Protein AF-A0A6P8CGQ6-F1 (afdb_monomer_lite)

Sequence (245 aa):
MRVDLVKGASSPPNTTMASKSSLLLLLLTVLTLLLSFTAQASVDDDEKLYTLQLIFGKPIAPAPSQALVAPAAPPVVKPPLTPGTVKPPAPVPPFVKPPAPPVTVKPPVPPPFVKPPAPPVSVKPPFPPVTVKPPFPPVIKPPTPPVKPPVPPVVKPPVVKPPAPLPPLKPPTAPPLPPVKSKADCIPLCSKRCSLHSRKRVCMRACMTCCDRCKCVPPGTYGNRELCGKCYTGMTTHGNRSKCP

pLDDT: mean 74.31, std 16.0, range [39.94, 98.31]

Foldseek 3Di:
DDDDDDDDDDDDDDPPDPDVVNVVVVVVVVVVVVVVVVVVVPPPPPVVVVVVCVVPPDPPDDDDDDDDDDDDDDDDDDDDDDDDDDDDDDDDPDPDDDDDDPPPPDPDDPPPDDPPDDDDDPPDDDDDDDPDDDDDPPPPDDDDPDDDPDDPPPPDPPPPDPPDPDPPPDDPPPDDADFQPDLVSQQVLQCQQLVPPPCSVQLSVLSSVLCHFQVDRADGNDDRQCVSPCSQQVDADPVRHRSHD

Secondary structure (DSSP, 8-state):
----------PPP------HHHHHHHHHHHHHHHHHHHHHTTTTTTHHHHHHHHHT----PPPPP----PPPPPPPPPPPPPPP--PPPPPPP---PPPPPP---PPPPPPP--PPPPPPP--PPP-----PPPPPPP--PPPPP-PPPPPPP--PPP--PPPPPPP------PPPPPP--SHHHHHHHHHHHHTT-TTHHHHHHHHHHHHHHHS---SSSS--GGGGHHHHHS-B-TTSSB---

Radius of gyration: 39.16 Å; chains: 1; bounding box: 70×119×99 Å

Structure (mmCIF, N/CA/C/O backbone):
data_AF-A0A6P8CGQ6-F1
#
_entry.id   AF-A0A6P8CGQ6-F1
#
loop_
_atom_site.group_PDB
_atom_site.id
_atom_site.type_symbol
_atom_site.label_atom_id
_atom_site.label_alt_id
_atom_site.label_comp_id
_atom_site.label_asym_id
_atom_site.label_entity_id
_atom_site.label_seq_id
_atom_site.pdbx_PDB_ins_code
_atom_site.Cartn_x
_atom_site.Cartn_y
_atom_site.Cartn_z
_atom_site.occupancy
_atom_site.B_iso_or_equiv
_atom_site.auth_seq_id
_atom_site.auth_comp_id
_atom_site.auth_asym_id
_atom_site.auth_atom_id
_atom_site.pdbx_PDB_model_num
ATOM 1 N N . MET A 1 1 ? 31.849 -78.586 -49.673 1.00 39.94 1 MET A N 1
ATOM 2 C CA . MET A 1 1 ? 32.516 -79.427 -48.658 1.00 39.94 1 MET A CA 1
ATOM 3 C C . MET A 1 1 ? 32.959 -78.521 -47.522 1.00 39.94 1 MET A C 1
ATOM 5 O O . MET A 1 1 ? 33.730 -77.633 -47.834 1.00 39.94 1 MET A O 1
ATOM 9 N N . ARG A 1 2 ? 32.441 -78.769 -46.299 1.00 48.06 2 ARG A N 1
ATOM 10 C CA . ARG A 1 2 ? 32.973 -78.440 -44.947 1.00 48.06 2 ARG A CA 1
ATOM 11 C C . ARG A 1 2 ? 33.425 -76.978 -44.691 1.00 48.06 2 ARG A C 1
ATOM 13 O O . ARG A 1 2 ? 34.172 -76.428 -45.472 1.00 48.06 2 ARG A O 1
ATOM 20 N N . VAL A 1 3 ? 33.107 -76.287 -43.598 1.00 45.66 3 VAL A N 1
ATOM 21 C CA . VAL A 1 3 ? 32.644 -76.646 -42.248 1.00 45.66 3 VAL A CA 1
ATOM 22 C C . VAL A 1 3 ? 32.206 -75.358 -41.536 1.00 45.66 3 VAL A C 1
ATOM 24 O O . VAL A 1 3 ? 32.761 -74.286 -41.770 1.00 45.66 3 VAL A O 1
ATOM 27 N N . ASP A 1 4 ? 31.230 -75.524 -40.655 1.00 53.09 4 ASP A N 1
ATOM 28 C CA . ASP A 1 4 ? 30.838 -74.681 -39.526 1.00 53.09 4 ASP A CA 1
ATOM 29 C C . ASP A 1 4 ? 32.021 -74.085 -38.725 1.00 53.09 4 ASP A C 1
ATOM 31 O O . ASP A 1 4 ? 33.059 -74.733 -38.614 1.00 53.09 4 ASP A O 1
ATOM 35 N N . LEU A 1 5 ? 31.843 -72.908 -38.090 1.00 52.38 5 LEU A N 1
ATOM 36 C CA . LEU A 1 5 ? 31.770 -72.780 -36.615 1.00 52.38 5 LEU A CA 1
ATOM 37 C C . LEU A 1 5 ? 31.696 -71.310 -36.117 1.00 52.38 5 LEU A C 1
ATOM 39 O O . LEU A 1 5 ? 32.665 -70.560 -36.083 1.00 52.38 5 LEU A O 1
ATOM 43 N N . VAL A 1 6 ? 30.491 -70.968 -35.667 1.00 57.00 6 VAL A N 1
ATOM 44 C CA . VAL A 1 6 ? 30.053 -70.035 -34.607 1.00 57.00 6 VAL A CA 1
ATOM 45 C C . VAL A 1 6 ? 31.095 -69.613 -33.548 1.00 57.00 6 VAL A C 1
ATOM 47 O O . VAL A 1 6 ? 31.639 -70.481 -32.870 1.00 57.00 6 VAL A O 1
ATOM 50 N N . LYS A 1 7 ? 31.164 -68.308 -33.207 1.00 59.00 7 LYS A N 1
ATOM 51 C CA . LYS A 1 7 ? 31.132 -67.833 -31.797 1.00 59.00 7 LYS A CA 1
ATOM 52 C C . LYS A 1 7 ? 30.902 -66.317 -31.670 1.00 59.00 7 LYS A C 1
ATOM 54 O O . LYS A 1 7 ? 31.706 -65.533 -32.155 1.00 59.00 7 LYS A O 1
ATOM 59 N N . GLY A 1 8 ? 29.863 -65.922 -30.925 1.00 45.00 8 GLY A N 1
ATOM 60 C CA . GLY A 1 8 ? 29.756 -64.568 -30.363 1.00 45.00 8 GLY A CA 1
ATOM 61 C C . GLY A 1 8 ? 28.345 -63.991 -30.279 1.00 45.00 8 GLY A C 1
ATOM 62 O O . GLY A 1 8 ? 28.105 -62.910 -30.800 1.00 45.00 8 GLY A O 1
ATOM 63 N N . ALA A 1 9 ? 27.409 -64.698 -29.642 1.00 50.97 9 ALA A N 1
ATOM 64 C CA . ALA A 1 9 ? 26.115 -64.133 -29.274 1.00 50.97 9 ALA A CA 1
ATOM 65 C C . ALA A 1 9 ? 26.272 -63.216 -28.046 1.00 50.97 9 ALA A C 1
ATOM 67 O O . ALA A 1 9 ? 26.600 -63.693 -26.960 1.00 50.97 9 ALA A O 1
ATOM 68 N N . SER A 1 10 ? 26.006 -61.921 -28.212 1.00 51.44 10 SER A N 1
ATOM 69 C CA . SER A 1 10 ? 25.652 -61.002 -27.129 1.00 51.44 10 SER A CA 1
ATOM 70 C C . SER A 1 10 ? 24.186 -60.601 -27.304 1.00 51.44 10 SER A C 1
ATOM 72 O O . SER A 1 10 ? 23.802 -59.913 -28.246 1.00 51.44 10 SER A O 1
ATOM 74 N N . SER A 1 11 ? 23.345 -61.110 -26.407 1.00 53.44 11 SER A N 1
ATOM 75 C CA . SER A 1 11 ? 21.912 -60.829 -26.347 1.00 53.44 11 SER A CA 1
ATOM 76 C C . SER A 1 11 ? 21.634 -59.353 -26.036 1.00 53.44 11 SER A C 1
ATOM 78 O O . SER A 1 11 ? 22.132 -58.861 -25.023 1.00 53.44 11 SER A O 1
ATOM 80 N N . PRO A 1 12 ? 20.748 -58.665 -26.773 1.00 61.47 12 PRO A N 1
ATOM 81 C CA . PRO A 1 12 ? 19.913 -57.627 -26.189 1.00 61.47 12 PRO A CA 1
ATOM 82 C C . PRO A 1 12 ? 18.633 -58.256 -25.601 1.00 61.47 12 PRO A C 1
ATOM 84 O O . PRO A 1 12 ? 18.046 -59.153 -26.215 1.00 61.47 12 PRO A O 1
ATOM 87 N N . PRO A 1 13 ? 18.188 -57.826 -24.407 1.00 61.22 13 PRO A N 1
ATOM 88 C CA . PRO A 1 13 ? 16.958 -58.318 -23.807 1.00 61.22 13 PRO A CA 1
ATOM 89 C C . PRO A 1 13 ? 15.731 -57.917 -24.634 1.00 61.22 13 PRO A C 1
ATOM 91 O O . PRO A 1 13 ? 15.594 -56.791 -25.104 1.00 61.22 13 PRO A O 1
ATOM 94 N N . ASN A 1 14 ? 14.835 -58.892 -24.756 1.00 56.75 14 ASN A N 1
ATOM 95 C CA . ASN A 1 14 ? 13.467 -58.814 -25.251 1.00 56.75 14 ASN A CA 1
ATOM 96 C C . ASN A 1 14 ? 12.720 -57.564 -24.734 1.00 56.75 14 ASN A C 1
ATOM 98 O O . ASN A 1 14 ? 12.291 -57.532 -23.579 1.00 56.75 14 ASN A O 1
ATOM 102 N N . THR A 1 15 ? 12.471 -56.571 -25.593 1.00 59.00 15 THR A N 1
ATOM 103 C CA . THR A 1 15 ? 11.455 -55.534 -25.330 1.00 59.00 15 THR A CA 1
ATOM 104 C C . THR A 1 15 ? 10.104 -56.041 -25.823 1.00 59.00 15 THR A C 1
ATOM 106 O O . THR A 1 15 ? 9.574 -55.640 -26.857 1.00 59.00 15 THR A O 1
ATOM 109 N N . THR A 1 16 ? 9.569 -56.993 -25.068 1.00 56.81 16 THR A N 1
ATOM 110 C CA . THR A 1 16 ? 8.211 -57.514 -25.203 1.00 56.81 16 THR A CA 1
ATOM 111 C C . THR A 1 16 ? 7.211 -56.464 -24.721 1.00 56.81 16 THR A C 1
ATOM 113 O O . THR A 1 16 ? 7.282 -56.017 -23.582 1.00 56.81 16 THR A O 1
ATOM 116 N N . MET A 1 17 ? 6.281 -56.098 -25.606 1.00 58.59 17 MET A N 1
ATOM 117 C CA . MET A 1 17 ? 4.938 -55.574 -25.329 1.00 58.59 17 MET A CA 1
ATOM 118 C C . MET A 1 17 ? 4.772 -54.739 -24.047 1.00 58.59 17 MET A C 1
ATOM 120 O O . MET A 1 17 ? 4.453 -55.255 -22.975 1.00 58.59 17 MET A O 1
ATOM 124 N N . ALA A 1 18 ? 4.863 -53.416 -24.194 1.00 57.66 18 ALA A N 1
ATOM 125 C CA . ALA A 1 18 ? 4.388 -52.466 -23.195 1.00 57.66 18 ALA A CA 1
ATOM 126 C C . ALA A 1 18 ? 2.869 -52.640 -22.987 1.00 57.66 18 ALA A C 1
ATOM 128 O O . ALA A 1 18 ? 2.043 -52.057 -23.690 1.00 57.66 18 ALA A O 1
ATOM 129 N N . SER A 1 19 ? 2.493 -53.483 -22.022 1.00 69.88 19 SER A N 1
ATOM 130 C CA . SER A 1 19 ? 1.122 -53.594 -21.528 1.00 69.88 19 SER A CA 1
ATOM 131 C C . SER A 1 19 ? 0.648 -52.214 -21.069 1.00 69.8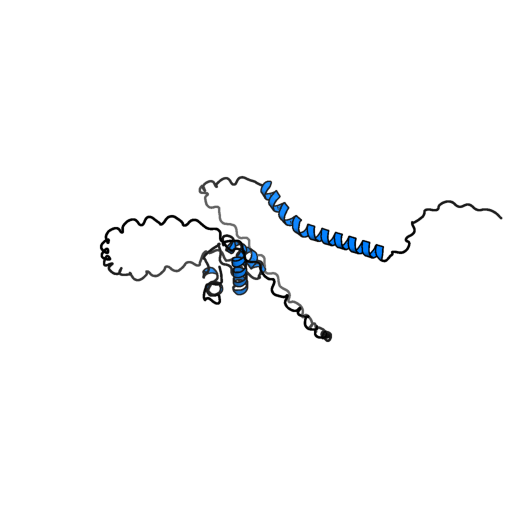8 19 SER A C 1
ATOM 133 O O . SER A 1 19 ? 1.408 -51.470 -20.448 1.00 69.88 19 SER A O 1
ATOM 135 N N . LYS A 1 20 ? -0.617 -51.866 -21.335 1.00 72.81 20 LYS A N 1
ATOM 136 C CA . LYS A 1 20 ? -1.250 -50.597 -20.914 1.00 72.81 20 LYS A CA 1
ATOM 137 C C . LYS A 1 20 ? -1.047 -50.306 -19.415 1.00 72.81 20 LYS A C 1
ATOM 139 O O . LYS A 1 20 ? -0.995 -49.147 -19.015 1.00 72.81 20 LYS A O 1
ATOM 144 N N . SER A 1 21 ? -0.850 -51.355 -18.611 1.00 74.25 21 SER A N 1
ATOM 145 C CA . SER A 1 21 ? -0.485 -51.264 -17.193 1.00 74.25 21 SER A CA 1
ATOM 146 C C . SER A 1 21 ? 0.899 -50.645 -16.957 1.00 74.25 21 SER A C 1
ATOM 148 O O . SER A 1 21 ? 1.065 -49.860 -16.031 1.00 74.25 21 SER A O 1
ATOM 150 N N . SER A 1 22 ? 1.888 -50.942 -17.803 1.00 78.81 22 SER A N 1
ATOM 151 C CA . SER A 1 22 ? 3.237 -50.369 -17.715 1.00 78.81 22 SER A CA 1
ATOM 152 C C . SER A 1 22 ? 3.255 -48.894 -18.115 1.00 78.81 22 SER A C 1
ATOM 154 O O . SER A 1 22 ? 3.992 -48.109 -17.526 1.00 78.81 22 SER A O 1
ATOM 156 N N . LEU A 1 23 ? 2.409 -48.497 -19.075 1.00 83.75 23 LEU A N 1
ATOM 157 C CA . LEU A 1 23 ? 2.240 -47.091 -19.449 1.00 83.75 23 LEU A CA 1
ATOM 158 C C . LEU A 1 23 ? 1.542 -46.295 -18.337 1.00 83.75 23 LEU A C 1
ATOM 160 O O . LEU A 1 23 ? 1.924 -45.160 -18.067 1.00 83.75 23 LEU A O 1
ATOM 164 N N . LEU A 1 24 ? 0.562 -46.901 -17.656 1.00 86.88 24 LEU A N 1
ATOM 165 C CA . LEU A 1 24 ? -0.103 -46.289 -16.506 1.00 86.88 24 LEU A CA 1
ATOM 166 C C . LEU A 1 24 ? 0.852 -46.133 -15.313 1.00 86.88 24 LEU A C 1
ATOM 168 O O . LEU A 1 24 ? 0.870 -45.071 -14.697 1.00 86.88 24 LEU A O 1
ATOM 172 N N . LEU A 1 25 ? 1.682 -47.143 -15.024 1.00 87.25 25 LEU A N 1
ATOM 173 C CA . LEU A 1 25 ? 2.732 -47.030 -14.007 1.00 87.25 25 LEU A CA 1
ATOM 174 C C . LEU A 1 25 ? 3.742 -45.932 -14.362 1.00 87.25 25 LEU A C 1
ATOM 176 O O . LEU A 1 25 ? 4.048 -45.109 -13.505 1.00 87.25 25 LEU A O 1
ATOM 180 N N . LEU A 1 26 ? 4.191 -45.850 -15.619 1.00 89.50 26 LEU A N 1
ATOM 181 C CA . LEU A 1 26 ? 5.082 -44.773 -16.062 1.00 89.50 26 LEU A CA 1
ATOM 182 C C . LEU A 1 26 ? 4.434 -43.390 -15.901 1.00 89.50 26 LEU A C 1
ATOM 184 O O . LEU A 1 26 ? 5.052 -42.491 -15.336 1.00 89.50 26 LEU A O 1
ATOM 188 N N . LEU A 1 27 ? 3.172 -43.219 -16.302 1.00 90.62 27 LEU A N 1
ATOM 189 C CA . LEU A 1 27 ? 2.449 -41.953 -16.133 1.00 90.62 27 LEU A CA 1
ATOM 190 C C . LEU A 1 27 ? 2.291 -41.557 -14.660 1.00 90.62 27 LEU A C 1
ATOM 192 O O . LEU A 1 27 ? 2.500 -40.393 -14.321 1.00 90.62 27 LEU A O 1
ATOM 196 N N . LEU A 1 28 ? 1.974 -42.510 -13.779 1.00 91.38 28 LEU A N 1
ATOM 197 C CA . LEU A 1 28 ? 1.881 -42.255 -12.341 1.00 91.38 28 LEU A CA 1
ATOM 198 C C . LEU A 1 28 ? 3.242 -41.872 -11.750 1.00 91.38 28 LEU A C 1
ATOM 200 O O . LEU A 1 28 ? 3.302 -40.929 -10.967 1.00 91.38 28 LEU A O 1
ATOM 204 N N . THR A 1 29 ? 4.334 -42.524 -12.168 1.00 90.19 29 THR A N 1
ATOM 205 C CA . THR A 1 29 ? 5.691 -42.159 -11.721 1.00 90.19 29 THR A CA 1
ATOM 206 C C . THR A 1 29 ? 6.137 -40.783 -12.218 1.00 90.19 29 THR A C 1
ATOM 208 O O . THR A 1 29 ? 6.777 -40.045 -11.478 1.00 90.19 29 THR A O 1
ATOM 211 N N . VAL A 1 30 ? 5.766 -40.384 -13.439 1.00 92.69 30 VAL A N 1
ATOM 212 C CA . VAL A 1 30 ? 6.068 -39.041 -13.963 1.00 92.69 30 VAL A CA 1
ATOM 213 C C . VAL A 1 30 ? 5.242 -37.975 -13.237 1.00 92.69 30 VAL A C 1
ATOM 215 O O . VAL A 1 30 ? 5.766 -36.909 -12.915 1.00 92.69 30 VAL A O 1
ATOM 218 N N . LEU A 1 31 ? 3.975 -38.260 -12.919 1.00 89.69 31 LEU A N 1
ATOM 219 C CA . LEU A 1 31 ? 3.113 -37.343 -12.174 1.00 89.69 31 LEU A CA 1
ATOM 220 C C . LEU A 1 31 ? 3.598 -37.139 -10.731 1.00 89.69 31 LEU A C 1
ATOM 222 O O . LEU A 1 31 ? 3.609 -36.006 -10.252 1.00 89.69 31 LEU A O 1
ATOM 226 N N . THR A 1 32 ? 4.040 -38.198 -10.044 1.00 86.88 32 THR A N 1
ATOM 227 C CA . THR A 1 32 ? 4.626 -38.075 -8.700 1.00 86.88 32 THR A CA 1
ATOM 228 C C . THR A 1 32 ? 5.959 -37.331 -8.728 1.00 86.88 32 THR A C 1
ATOM 230 O O . THR A 1 32 ? 6.201 -36.501 -7.850 1.00 86.88 32 THR A O 1
ATOM 233 N N . LEU A 1 33 ? 6.790 -37.540 -9.754 1.00 86.81 33 LEU A N 1
ATOM 234 C CA . LEU A 1 33 ? 8.024 -36.776 -9.944 1.00 86.81 33 LEU A CA 1
ATOM 235 C C . LEU A 1 33 ? 7.728 -35.278 -10.144 1.00 86.81 33 LEU A C 1
ATOM 237 O O . LEU A 1 33 ? 8.316 -34.440 -9.466 1.00 86.81 33 LEU A O 1
ATOM 241 N N . LEU A 1 34 ? 6.759 -34.934 -11.000 1.00 83.75 34 LEU A N 1
ATOM 242 C CA . LEU A 1 34 ? 6.335 -33.548 -11.239 1.00 83.75 34 LEU A CA 1
ATOM 243 C C . LEU A 1 34 ? 5.790 -32.876 -9.972 1.00 83.75 34 LEU A C 1
ATOM 245 O O . LEU A 1 34 ? 6.157 -31.738 -9.682 1.00 83.75 34 LEU A O 1
ATOM 249 N N . LEU A 1 35 ? 4.970 -33.580 -9.184 1.00 80.00 35 LEU A N 1
ATOM 250 C CA . LEU A 1 35 ? 4.471 -33.069 -7.902 1.00 80.00 35 LEU A CA 1
ATOM 251 C C . LEU A 1 35 ? 5.612 -32.826 -6.899 1.00 80.00 35 LEU A C 1
ATOM 253 O O . LEU A 1 35 ? 5.597 -31.821 -6.188 1.00 80.00 35 LEU A O 1
ATOM 257 N N . SER A 1 36 ? 6.636 -33.682 -6.899 1.00 77.50 36 SER A N 1
ATOM 258 C CA . SER A 1 36 ? 7.824 -33.533 -6.046 1.00 77.50 36 SER A CA 1
ATOM 259 C C . SER A 1 36 ? 8.666 -32.310 -6.440 1.00 77.50 36 SER A C 1
ATOM 261 O O . SER A 1 36 ? 9.040 -31.517 -5.578 1.00 77.50 36 SER A O 1
ATOM 263 N N . PHE A 1 37 ? 8.875 -32.084 -7.742 1.00 72.06 37 PHE A N 1
ATOM 264 C CA . PHE A 1 37 ? 9.562 -30.889 -8.249 1.00 72.06 37 PHE A CA 1
ATOM 265 C C . PHE A 1 37 ? 8.797 -29.589 -7.945 1.00 72.06 37 PHE A C 1
ATOM 267 O O . PHE A 1 37 ? 9.419 -28.569 -7.649 1.00 72.06 37 PHE A O 1
ATOM 274 N N . THR A 1 38 ? 7.457 -29.605 -7.948 1.00 66.38 38 THR A N 1
ATOM 275 C CA . THR A 1 38 ? 6.674 -28.421 -7.542 1.00 66.38 38 THR A CA 1
ATOM 276 C C . THR A 1 38 ? 6.764 -28.111 -6.048 1.00 66.38 38 THR A C 1
ATOM 278 O O . THR A 1 38 ? 6.618 -26.951 -5.673 1.00 66.38 38 THR A O 1
ATOM 281 N N . ALA A 1 39 ? 7.056 -29.105 -5.201 1.00 57.44 39 ALA A N 1
ATOM 282 C CA . ALA A 1 39 ? 7.282 -28.877 -3.776 1.00 57.44 39 ALA A CA 1
ATOM 283 C C . ALA A 1 39 ? 8.624 -28.167 -3.518 1.00 57.44 39 ALA A C 1
ATOM 285 O O . ALA A 1 39 ? 8.678 -27.266 -2.684 1.00 57.44 39 ALA A O 1
ATOM 286 N N . GLN A 1 40 ? 9.681 -28.501 -4.270 1.00 55.38 40 GLN A N 1
ATOM 287 C CA . GLN A 1 40 ? 11.016 -27.900 -4.110 1.00 55.38 40 GLN A CA 1
ATOM 288 C C . GLN A 1 40 ? 11.089 -26.430 -4.562 1.00 55.38 40 GLN A C 1
ATOM 290 O O . GLN A 1 40 ? 11.834 -25.652 -3.975 1.00 55.38 40 GLN A O 1
ATOM 295 N N . ALA A 1 41 ? 10.250 -25.997 -5.510 1.00 50.19 41 ALA A N 1
ATOM 296 C CA . ALA A 1 41 ? 10.192 -24.593 -5.941 1.00 50.19 41 ALA A CA 1
ATOM 297 C C . ALA A 1 41 ? 9.626 -23.621 -4.878 1.00 50.19 41 ALA A C 1
ATOM 299 O O . ALA A 1 41 ? 9.686 -22.409 -5.065 1.00 50.19 41 ALA A O 1
ATOM 300 N N . SER A 1 42 ? 9.061 -24.128 -3.777 1.00 50.31 42 SER A N 1
ATOM 301 C CA . SER A 1 42 ? 8.488 -23.310 -2.695 1.00 50.31 42 SER A CA 1
ATOM 302 C C . SER A 1 42 ? 9.330 -23.233 -1.414 1.00 50.31 42 SER A C 1
ATOM 304 O O . SER A 1 42 ? 8.972 -22.459 -0.530 1.00 50.31 42 SER A O 1
ATOM 306 N N . VAL A 1 43 ? 10.423 -23.997 -1.292 1.00 53.06 43 VAL A N 1
ATOM 307 C CA . VAL A 1 43 ? 11.228 -24.077 -0.049 1.00 53.06 43 VAL A CA 1
ATOM 308 C C . VAL A 1 43 ? 12.680 -23.599 -0.175 1.00 53.06 43 VAL A C 1
ATOM 310 O O . VAL A 1 43 ? 13.285 -23.311 0.852 1.00 53.06 43 VAL A O 1
ATOM 313 N N . ASP A 1 44 ? 13.230 -23.418 -1.380 1.00 51.50 44 ASP A N 1
ATOM 314 C CA . ASP A 1 44 ? 14.645 -23.025 -1.550 1.00 51.50 44 ASP A CA 1
ATOM 315 C C . ASP A 1 44 ? 14.925 -21.502 -1.465 1.00 51.50 44 ASP A C 1
ATOM 317 O O . ASP A 1 44 ? 16.078 -21.094 -1.322 1.00 51.50 44 ASP A O 1
ATOM 321 N N . ASP A 1 45 ? 13.901 -20.636 -1.484 1.00 54.97 45 ASP A N 1
ATOM 322 C CA . ASP A 1 45 ? 14.089 -19.171 -1.409 1.00 54.97 45 ASP A CA 1
ATOM 323 C C . ASP A 1 45 ? 14.001 -18.575 0.017 1.00 54.97 45 ASP A C 1
ATOM 325 O O . ASP A 1 45 ? 14.410 -17.430 0.220 1.00 54.97 45 ASP A O 1
ATOM 329 N N . ASP A 1 46 ? 13.502 -19.312 1.023 1.00 56.34 46 ASP A N 1
ATOM 330 C CA . ASP A 1 46 ? 13.252 -18.765 2.379 1.00 56.34 46 ASP A CA 1
ATOM 331 C C . ASP A 1 46 ? 14.298 -19.181 3.437 1.00 56.34 46 ASP A C 1
ATOM 333 O O . ASP A 1 46 ? 14.556 -18.430 4.376 1.00 56.34 46 ASP A O 1
ATOM 337 N N . GLU A 1 47 ? 14.989 -20.320 3.282 1.00 61.22 47 GLU A N 1
ATOM 338 C CA . GLU A 1 47 ? 15.985 -20.761 4.280 1.00 61.22 47 GLU A CA 1
ATOM 339 C C . GLU A 1 47 ? 17.325 -20.017 4.140 1.00 61.22 47 GLU A C 1
ATOM 341 O O . GLU A 1 47 ? 17.973 -19.656 5.125 1.00 61.22 47 GLU A O 1
ATOM 346 N N . LYS A 1 48 ? 17.717 -19.667 2.909 1.00 56.47 48 LYS A N 1
ATOM 347 C CA . LYS A 1 48 ? 19.030 -19.064 2.638 1.00 56.47 48 LYS A CA 1
ATOM 348 C C . LYS A 1 48 ? 19.173 -17.640 3.188 1.00 56.47 48 LYS A C 1
ATOM 350 O O . LYS A 1 48 ? 20.286 -17.216 3.500 1.00 56.47 48 LYS A O 1
ATOM 355 N N . LEU A 1 49 ? 18.067 -16.906 3.347 1.00 57.31 49 LEU A N 1
ATOM 356 C CA . LEU A 1 49 ? 18.065 -15.549 3.909 1.00 57.31 49 LEU A CA 1
ATOM 357 C C . LEU A 1 49 ? 18.089 -15.558 5.449 1.00 57.31 49 LEU A C 1
ATOM 359 O O . LEU A 1 49 ? 18.651 -14.646 6.058 1.00 57.31 49 LEU A O 1
ATOM 363 N N . TYR A 1 50 ? 17.557 -16.611 6.078 1.00 60.56 50 TYR A N 1
ATOM 364 C CA . TYR A 1 50 ? 17.584 -16.787 7.533 1.00 60.56 50 TYR A CA 1
ATOM 365 C C . TYR A 1 50 ? 18.945 -17.298 8.026 1.00 60.56 50 TYR A C 1
ATOM 367 O O . TYR A 1 50 ? 19.471 -16.812 9.031 1.00 60.56 50 TYR A O 1
ATOM 375 N N . THR A 1 51 ? 19.578 -18.191 7.268 1.00 60.19 51 THR A N 1
ATOM 376 C CA . THR A 1 51 ? 20.907 -18.724 7.594 1.00 60.19 51 THR A CA 1
ATOM 377 C C . THR A 1 51 ? 22.009 -17.674 7.367 1.00 60.19 51 THR A C 1
ATOM 379 O O . THR A 1 51 ? 22.953 -17.591 8.152 1.00 60.19 51 THR A O 1
ATOM 382 N N . LEU A 1 52 ? 21.851 -16.755 6.397 1.00 58.41 52 LEU A N 1
ATOM 383 C CA . LEU A 1 52 ? 22.748 -15.594 6.239 1.00 58.41 52 LEU A CA 1
ATOM 384 C C . LEU A 1 52 ? 22.645 -14.586 7.401 1.00 58.41 52 LEU A C 1
ATOM 386 O O . LEU A 1 52 ? 23.656 -14.009 7.798 1.00 58.41 52 LEU A O 1
ATOM 390 N N . GLN A 1 53 ? 21.449 -14.393 7.968 1.00 61.91 53 GLN A N 1
ATOM 391 C CA . GLN A 1 53 ? 21.235 -13.541 9.147 1.00 61.91 53 GLN A CA 1
ATOM 392 C C . GLN A 1 53 ? 21.868 -14.128 10.418 1.00 61.91 53 GLN A C 1
ATOM 394 O O . GLN A 1 53 ? 22.387 -13.381 11.245 1.00 61.91 53 GLN A O 1
ATOM 399 N N . LEU A 1 54 ? 21.876 -15.457 10.563 1.00 60.25 54 LEU A N 1
ATOM 400 C CA . LEU A 1 54 ? 22.486 -16.129 11.715 1.00 60.25 54 LEU A CA 1
ATOM 401 C C . LEU A 1 54 ? 24.021 -16.198 11.628 1.00 60.25 54 LEU A C 1
ATOM 403 O O . LEU A 1 54 ? 24.686 -16.135 12.659 1.00 60.25 54 LEU A O 1
ATOM 407 N N . ILE A 1 55 ? 24.597 -16.263 10.421 1.00 63.25 55 ILE A N 1
ATOM 408 C CA . ILE A 1 55 ? 26.059 -16.309 10.224 1.00 63.25 55 ILE A CA 1
ATOM 409 C C . ILE A 1 55 ? 26.688 -14.901 10.232 1.00 63.25 55 ILE A C 1
ATOM 411 O O . ILE A 1 55 ? 27.802 -14.728 10.726 1.00 63.25 55 ILE A O 1
ATOM 415 N N . PHE A 1 56 ? 25.983 -13.869 9.751 1.00 59.56 56 PHE A N 1
ATOM 416 C CA . PHE A 1 56 ? 26.448 -12.470 9.780 1.00 59.56 56 PHE A CA 1
ATOM 417 C C . PHE A 1 56 ? 25.863 -11.661 10.942 1.00 59.56 56 PHE A C 1
ATOM 419 O O . PHE A 1 56 ? 25.706 -10.444 10.830 1.00 59.56 56 PHE A O 1
ATOM 426 N N . GLY A 1 57 ? 25.607 -12.313 12.080 1.00 51.97 57 GLY A N 1
ATOM 427 C CA . GLY A 1 57 ? 25.333 -11.662 13.360 1.00 51.97 57 GLY A CA 1
ATOM 428 C C . GLY A 1 57 ? 26.510 -10.795 13.820 1.00 51.97 57 GLY A C 1
ATOM 429 O O . GLY A 1 57 ? 27.264 -11.157 14.719 1.00 51.97 57 GLY A O 1
ATOM 430 N N . LYS A 1 58 ? 26.693 -9.634 13.188 1.00 55.78 58 LYS A N 1
ATOM 431 C CA . LYS A 1 58 ? 27.533 -8.546 13.676 1.00 55.78 58 LYS A CA 1
ATOM 432 C C . LYS A 1 58 ? 26.715 -7.815 14.747 1.00 55.78 58 LYS A C 1
ATOM 434 O O . LYS A 1 58 ? 25.626 -7.332 14.428 1.00 55.78 58 LYS A O 1
ATOM 439 N N . PRO A 1 59 ? 27.195 -7.703 15.995 1.00 50.84 59 PRO A N 1
ATOM 440 C CA . PRO A 1 59 ? 26.533 -6.864 16.979 1.00 50.84 59 PRO A CA 1
ATOM 441 C C . PRO A 1 59 ? 26.562 -5.417 16.477 1.00 50.84 59 PRO A C 1
ATOM 443 O O . PRO A 1 59 ? 27.626 -4.857 16.209 1.00 50.84 59 PRO A O 1
ATOM 446 N N . ILE A 1 60 ? 25.381 -4.822 16.317 1.00 52.09 60 ILE A N 1
ATOM 447 C CA . ILE A 1 60 ? 25.229 -3.390 16.067 1.00 52.09 60 ILE A CA 1
ATOM 448 C C . ILE A 1 60 ? 25.649 -2.690 17.361 1.00 52.09 60 ILE A C 1
ATOM 450 O O . ILE A 1 60 ? 24.871 -2.582 18.307 1.00 52.09 60 ILE A O 1
ATOM 454 N N . ALA A 1 61 ? 26.913 -2.275 17.421 1.00 45.53 61 ALA A N 1
ATOM 455 C CA . ALA A 1 61 ? 27.385 -1.347 18.433 1.00 45.53 61 ALA A CA 1
ATOM 456 C C . ALA A 1 61 ? 26.642 -0.003 18.273 1.00 45.53 61 ALA A C 1
ATOM 458 O O . ALA A 1 61 ? 26.375 0.417 17.141 1.00 45.53 61 ALA A O 1
ATOM 459 N N . PRO A 1 62 ? 26.292 0.683 19.374 1.00 53.47 62 PRO A N 1
ATOM 460 C CA . PRO A 1 62 ? 25.704 2.012 19.304 1.00 53.47 62 PRO A CA 1
ATOM 461 C C . PRO A 1 62 ? 26.710 3.005 18.708 1.00 53.47 62 PRO A C 1
ATOM 463 O O . PRO A 1 62 ? 27.902 2.975 19.011 1.00 53.47 62 PRO A O 1
ATOM 466 N N . ALA A 1 63 ? 26.203 3.865 17.827 1.00 49.66 63 ALA A N 1
ATOM 467 C CA . ALA A 1 63 ? 26.957 4.864 17.081 1.00 49.66 63 ALA A CA 1
ATOM 468 C C . ALA A 1 63 ? 27.848 5.748 17.983 1.00 49.66 63 ALA A C 1
ATOM 470 O O . ALA A 1 63 ? 27.359 6.240 19.002 1.00 49.66 63 ALA A O 1
ATOM 471 N N . PRO A 1 64 ? 29.110 6.029 17.605 1.00 50.28 64 PRO A N 1
ATOM 472 C CA . PRO A 1 64 ? 29.873 7.093 18.235 1.00 50.28 64 PRO A CA 1
ATOM 473 C C . PRO A 1 64 ? 29.402 8.456 17.714 1.00 50.28 64 PRO A C 1
ATOM 475 O O . PRO A 1 64 ? 29.150 8.649 16.522 1.00 50.28 64 PRO A O 1
ATOM 478 N N . SER A 1 65 ? 29.284 9.399 18.646 1.00 54.78 65 SER A N 1
ATOM 479 C CA . SER A 1 65 ? 29.030 10.818 18.418 1.00 54.78 65 SER A CA 1
ATOM 480 C C . SER A 1 65 ? 29.932 11.389 17.323 1.00 54.78 65 SER A C 1
ATOM 482 O O . SER A 1 65 ? 31.145 11.184 17.323 1.00 54.78 65 SER A O 1
ATOM 484 N N . GLN A 1 66 ? 29.326 12.124 16.394 1.00 49.97 66 GLN A N 1
ATOM 485 C CA . GLN A 1 66 ? 30.019 12.784 15.294 1.00 49.97 66 GLN A CA 1
ATOM 486 C C . GLN A 1 66 ? 30.930 13.893 15.835 1.00 49.97 66 GLN A C 1
ATOM 488 O O . GLN A 1 66 ? 30.460 14.909 16.345 1.00 49.97 66 GLN A O 1
ATOM 493 N N . ALA A 1 67 ? 32.239 13.684 15.707 1.00 44.72 67 ALA A N 1
ATOM 494 C CA . ALA A 1 67 ? 33.236 14.741 15.751 1.00 44.72 67 ALA A CA 1
ATOM 495 C C . ALA A 1 67 ? 33.226 15.505 14.415 1.00 44.72 67 ALA A C 1
ATOM 497 O O . ALA A 1 67 ? 33.087 14.911 13.345 1.00 44.72 67 ALA A O 1
ATOM 498 N N . LEU A 1 68 ? 33.356 16.829 14.504 1.00 53.53 68 LEU A N 1
ATOM 499 C CA . LEU A 1 68 ? 33.457 17.757 13.381 1.00 53.53 68 LEU A CA 1
ATOM 500 C C . LEU A 1 68 ? 34.582 17.355 12.414 1.00 53.53 68 LEU A C 1
ATOM 502 O O . LEU A 1 68 ? 35.734 17.240 12.826 1.00 53.53 68 LEU A O 1
ATOM 506 N N . VAL A 1 69 ? 34.268 17.238 11.120 1.00 46.19 69 VAL A N 1
ATOM 507 C CA . VAL A 1 69 ? 35.273 17.219 10.048 1.00 46.19 69 VAL A CA 1
ATOM 508 C C . VAL A 1 69 ? 34.974 18.353 9.068 1.00 46.19 69 VAL A C 1
ATOM 510 O O . VAL A 1 69 ? 33.841 18.532 8.623 1.00 46.19 69 VAL A O 1
ATOM 513 N N . ALA A 1 70 ? 36.016 19.140 8.804 1.00 53.62 70 ALA A N 1
ATOM 514 C CA . ALA A 1 70 ? 36.064 20.324 7.953 1.00 53.62 70 ALA A CA 1
ATOM 515 C C . ALA A 1 70 ? 35.658 20.050 6.484 1.00 53.62 70 ALA A C 1
ATOM 517 O O . ALA A 1 70 ? 35.758 18.912 6.018 1.00 53.62 70 ALA A O 1
ATOM 518 N N . PRO A 1 71 ? 35.221 21.078 5.727 1.00 60.78 71 PRO A N 1
ATOM 519 C CA . PRO A 1 71 ? 34.740 20.903 4.360 1.00 60.78 71 PRO A CA 1
ATOM 520 C C . PRO A 1 71 ? 35.880 20.589 3.381 1.00 60.78 71 PRO A C 1
ATOM 522 O O . PRO A 1 71 ? 36.835 21.352 3.243 1.00 60.78 71 PRO A O 1
ATOM 525 N N . ALA A 1 72 ? 35.742 19.470 2.669 1.00 50.69 72 ALA A N 1
ATOM 526 C CA . ALA A 1 72 ? 36.568 19.124 1.519 1.00 50.69 72 ALA A CA 1
ATOM 527 C C . ALA A 1 72 ? 36.189 19.971 0.287 1.00 50.69 72 ALA A C 1
ATOM 529 O O . ALA A 1 72 ? 35.027 20.328 0.087 1.00 50.69 72 ALA A O 1
ATOM 530 N N . ALA A 1 73 ? 37.206 20.282 -0.517 1.00 62.34 73 ALA A N 1
ATOM 531 C CA . ALA A 1 73 ? 37.184 21.122 -1.714 1.00 62.34 73 ALA A CA 1
ATOM 532 C C . ALA A 1 73 ? 36.131 20.715 -2.777 1.00 62.34 73 ALA A C 1
ATOM 534 O O . ALA A 1 73 ? 35.728 19.550 -2.839 1.00 62.34 73 ALA A O 1
ATOM 535 N N . PRO A 1 74 ? 35.697 21.654 -3.644 1.00 68.50 74 PRO A N 1
ATOM 536 C CA . PRO A 1 74 ? 34.671 21.392 -4.652 1.00 68.50 74 PRO A CA 1
ATOM 537 C C . PRO A 1 74 ? 35.148 20.419 -5.749 1.00 68.50 74 PRO A C 1
ATOM 539 O O . PRO A 1 74 ? 36.323 20.438 -6.125 1.00 68.50 74 PRO A O 1
ATOM 542 N N . PRO A 1 75 ? 34.247 19.593 -6.316 1.00 65.25 75 PRO A N 1
ATOM 543 C CA . PRO A 1 75 ? 34.595 18.685 -7.398 1.00 65.25 75 PRO A CA 1
ATOM 544 C C . PRO A 1 75 ? 34.797 19.430 -8.724 1.00 65.25 75 PRO A C 1
ATOM 546 O O . PRO A 1 75 ? 33.989 20.263 -9.134 1.00 65.25 75 PRO A O 1
ATOM 549 N N . VAL A 1 76 ? 35.876 19.067 -9.418 1.00 64.88 76 VAL A N 1
ATOM 550 C CA . VAL A 1 76 ? 36.191 19.471 -10.792 1.00 64.88 76 VAL A CA 1
ATOM 551 C C . VAL A 1 76 ? 35.124 18.923 -11.745 1.00 64.88 76 VAL A C 1
ATOM 553 O O . VAL A 1 76 ? 34.929 17.711 -11.859 1.00 64.88 76 VAL A O 1
ATOM 556 N N . VAL A 1 77 ? 34.433 19.828 -12.437 1.00 60.19 77 VAL A N 1
ATOM 557 C CA . VAL A 1 77 ? 33.421 19.527 -13.457 1.00 60.19 77 VAL A CA 1
ATOM 558 C C . VAL A 1 77 ? 34.113 18.960 -14.702 1.00 60.19 77 VAL A C 1
ATOM 560 O O . VAL A 1 77 ? 34.937 19.634 -15.316 1.00 60.19 77 VAL A O 1
ATOM 563 N N . LYS A 1 78 ? 33.780 17.724 -15.095 1.00 68.00 78 LYS A N 1
ATOM 564 C CA . LYS A 1 78 ? 34.154 17.179 -16.413 1.00 68.00 78 LYS A CA 1
ATOM 565 C C . LYS A 1 78 ? 33.205 17.728 -17.495 1.00 68.00 78 LYS A C 1
ATOM 567 O O . LYS A 1 78 ? 32.005 17.806 -17.228 1.00 68.00 78 LYS A O 1
ATOM 572 N N . PRO A 1 79 ? 33.696 18.074 -18.701 1.00 68.25 79 PRO A N 1
ATOM 573 C CA . PRO A 1 79 ? 32.849 18.586 -19.780 1.00 68.25 79 PRO A CA 1
ATOM 574 C C . PRO A 1 79 ? 31.842 17.542 -20.299 1.00 68.25 79 PRO A C 1
ATOM 576 O O . PRO A 1 79 ? 32.142 16.344 -20.259 1.00 68.25 79 PRO A O 1
ATOM 579 N N . PRO A 1 80 ? 30.679 17.961 -20.834 1.00 61.47 80 PRO A N 1
ATOM 580 C CA . PRO A 1 80 ? 29.723 17.052 -21.455 1.00 61.47 80 PRO A CA 1
ATOM 581 C C . PRO A 1 80 ? 30.267 16.521 -22.786 1.00 61.47 80 PRO A C 1
ATOM 583 O O . PRO A 1 80 ? 30.731 17.291 -23.627 1.00 61.47 80 PRO A O 1
ATOM 586 N N . LEU A 1 81 ? 30.169 15.206 -22.990 1.00 58.50 81 LEU A N 1
ATOM 587 C CA . LEU A 1 81 ? 30.313 14.605 -24.314 1.00 58.50 81 LEU A CA 1
ATOM 588 C C . LEU A 1 81 ? 29.136 15.017 -25.212 1.00 58.50 81 LEU A C 1
ATOM 590 O O . LEU A 1 81 ? 28.010 15.215 -24.757 1.00 58.50 81 LEU A O 1
ATOM 594 N N . THR A 1 82 ? 29.452 15.169 -26.492 1.00 67.69 82 THR A N 1
ATOM 595 C CA . THR A 1 82 ? 28.621 15.705 -27.571 1.00 67.69 82 THR A CA 1
ATOM 596 C C . THR A 1 82 ? 27.329 14.910 -27.824 1.00 67.69 82 THR A C 1
ATOM 598 O O . THR A 1 82 ? 27.280 13.703 -27.576 1.00 67.69 82 THR A O 1
ATOM 601 N N . PRO A 1 83 ? 26.273 15.543 -28.373 1.00 57.25 83 PRO A N 1
ATOM 602 C CA . PRO A 1 83 ? 25.068 14.837 -28.797 1.00 57.25 83 PRO A CA 1
ATOM 603 C C . PRO A 1 83 ? 25.355 14.010 -30.055 1.00 57.25 83 PRO A C 1
ATOM 605 O O . PRO A 1 83 ? 25.719 14.551 -31.099 1.00 57.25 83 PRO A O 1
ATOM 608 N N . GLY A 1 84 ? 25.182 12.693 -29.961 1.00 61.16 84 GLY A N 1
ATOM 609 C CA . GLY A 1 84 ? 25.193 11.809 -31.121 1.00 61.16 84 GLY A CA 1
ATOM 610 C C . GLY A 1 84 ? 23.990 12.076 -32.028 1.00 61.16 84 GLY A C 1
ATOM 611 O O . GLY A 1 84 ? 22.850 12.144 -31.570 1.00 61.16 84 GLY A O 1
ATOM 612 N N . THR A 1 85 ? 24.254 12.210 -33.325 1.00 62.41 85 THR A N 1
ATOM 613 C CA . THR A 1 85 ? 23.266 12.305 -34.403 1.00 62.41 85 THR A CA 1
ATOM 614 C C . THR A 1 85 ? 22.342 11.087 -34.399 1.00 62.41 85 THR A C 1
ATOM 616 O O . THR A 1 85 ? 22.758 9.978 -34.735 1.00 62.41 85 THR A O 1
ATOM 619 N N . VAL A 1 86 ? 21.073 11.282 -34.040 1.00 58.75 86 VAL A N 1
ATOM 620 C CA . VAL A 1 86 ? 20.053 10.231 -34.122 1.00 58.75 86 VAL A CA 1
ATOM 621 C C . VAL A 1 86 ? 19.561 10.146 -35.568 1.00 58.75 86 VAL A C 1
ATOM 623 O O . VAL A 1 86 ? 18.947 11.078 -36.085 1.00 58.75 86 VAL A O 1
ATOM 626 N N . LYS A 1 87 ? 19.868 9.035 -36.242 1.00 68.31 87 LYS A N 1
ATOM 627 C CA . LYS A 1 87 ? 19.385 8.722 -37.594 1.00 68.31 87 LYS A CA 1
ATOM 628 C C . LYS A 1 87 ? 17.864 8.462 -37.556 1.00 68.31 87 LYS A C 1
ATOM 630 O O . LYS A 1 87 ? 17.424 7.727 -36.672 1.00 68.31 87 LYS A O 1
ATOM 635 N N . PRO A 1 88 ? 17.059 9.006 -38.489 1.00 69.56 88 PRO A N 1
ATOM 636 C CA . PRO A 1 88 ? 15.623 8.733 -38.537 1.00 69.56 88 PRO A CA 1
ATOM 637 C C . PRO A 1 88 ? 15.332 7.237 -38.768 1.00 69.56 88 PRO A C 1
ATOM 639 O O . PRO A 1 88 ? 16.023 6.611 -39.580 1.00 69.56 88 PRO A O 1
ATOM 642 N N . PRO A 1 89 ? 14.317 6.649 -38.105 1.00 65.75 89 PRO A N 1
ATOM 643 C CA . PRO A 1 89 ? 13.872 5.297 -38.411 1.00 65.75 89 PRO A CA 1
ATOM 644 C C . PRO A 1 89 ? 13.205 5.250 -39.791 1.00 65.75 89 PRO A C 1
ATOM 646 O O . PRO A 1 89 ? 12.450 6.147 -40.163 1.00 65.75 89 PRO A O 1
ATOM 649 N N . ALA A 1 90 ? 13.498 4.193 -40.548 1.00 72.75 90 ALA A N 1
ATOM 650 C CA . ALA A 1 90 ? 12.910 3.951 -41.861 1.00 72.75 90 ALA A CA 1
ATOM 651 C C . ALA A 1 90 ? 11.389 3.687 -41.766 1.00 72.75 90 ALA A C 1
ATOM 653 O O . ALA A 1 90 ? 10.920 3.202 -40.731 1.00 72.75 90 ALA A O 1
ATOM 654 N N . PRO A 1 91 ? 10.611 3.954 -42.834 1.00 69.00 91 PRO A N 1
ATOM 655 C CA . PRO A 1 91 ? 9.178 3.682 -42.855 1.00 69.00 91 PRO A CA 1
ATOM 656 C C . PRO A 1 91 ? 8.933 2.174 -42.764 1.00 69.00 91 PRO A C 1
ATOM 658 O O . PRO A 1 91 ? 9.346 1.411 -43.637 1.00 69.00 91 PRO A O 1
ATOM 661 N N . VAL A 1 92 ? 8.269 1.738 -41.696 1.00 71.81 92 VAL A N 1
ATOM 662 C CA . VAL A 1 92 ? 7.828 0.348 -41.542 1.00 71.81 92 VAL A CA 1
ATOM 663 C C . VAL A 1 92 ? 6.539 0.179 -42.359 1.00 71.81 92 VAL A C 1
ATOM 665 O O . VAL A 1 92 ? 5.616 0.974 -42.166 1.00 71.81 92 VAL A O 1
ATOM 668 N N . PRO A 1 93 ? 6.437 -0.798 -43.279 1.00 74.69 93 PRO A N 1
ATOM 669 C CA . PRO A 1 93 ? 5.211 -1.010 -44.042 1.00 74.69 93 PRO A CA 1
ATOM 670 C C . PRO A 1 93 ? 4.054 -1.429 -43.117 1.00 74.69 93 PRO A C 1
ATOM 672 O O . PRO A 1 93 ? 4.289 -2.078 -42.091 1.00 74.69 93 PRO A O 1
ATOM 675 N N . PRO A 1 94 ? 2.797 -1.086 -43.454 1.00 69.62 94 PRO A N 1
ATOM 676 C CA . PRO A 1 94 ? 1.646 -1.431 -42.633 1.00 69.62 94 PRO A CA 1
ATOM 677 C C . PRO A 1 94 ? 1.464 -2.951 -42.598 1.00 69.62 94 PRO A C 1
ATOM 679 O O . PRO A 1 94 ? 1.114 -3.584 -43.593 1.00 69.62 94 PRO A O 1
ATOM 682 N N . PHE A 1 95 ? 1.701 -3.543 -41.429 1.00 69.06 95 PHE A N 1
ATOM 683 C CA . PHE A 1 95 ? 1.433 -4.953 -41.178 1.00 69.06 95 PHE A CA 1
ATOM 684 C C . PHE A 1 95 ? -0.084 -5.143 -41.044 1.00 69.06 95 PHE A C 1
ATOM 686 O O . PHE A 1 95 ? -0.661 -4.957 -39.970 1.00 69.06 95 PHE A O 1
ATOM 693 N N . VAL A 1 96 ? -0.750 -5.463 -42.154 1.00 69.88 96 VAL A N 1
ATOM 694 C CA . VAL A 1 96 ? -2.177 -5.795 -42.158 1.00 69.88 96 VAL A CA 1
ATOM 695 C C . VAL A 1 96 ? -2.333 -7.169 -41.509 1.00 69.88 96 VAL A C 1
ATOM 697 O O . VAL A 1 96 ? -1.932 -8.191 -42.061 1.00 69.88 96 VAL A O 1
ATOM 700 N N . LYS A 1 97 ? -2.862 -7.183 -40.285 1.00 71.12 97 LYS A N 1
ATOM 701 C CA . LYS A 1 97 ? -3.120 -8.408 -39.523 1.00 71.12 97 LYS A CA 1
ATOM 702 C C . LYS A 1 97 ? -4.195 -9.234 -40.253 1.00 71.12 97 LYS A C 1
ATOM 704 O O . LYS A 1 97 ? -5.259 -8.677 -40.528 1.00 71.12 97 LYS A O 1
ATOM 709 N N . PRO A 1 98 ? -3.963 -10.525 -40.551 1.00 79.50 98 PRO A N 1
ATOM 710 C CA . PRO A 1 98 ? -4.984 -11.378 -41.152 1.00 79.50 98 PRO A CA 1
ATOM 711 C C . PRO A 1 98 ? -6.256 -11.442 -40.286 1.00 79.50 98 PRO A C 1
ATOM 713 O O . PRO A 1 98 ? -6.140 -11.421 -39.053 1.00 79.50 98 PRO A O 1
ATOM 716 N N . PRO A 1 99 ? -7.457 -11.536 -40.888 1.00 74.56 99 PRO A N 1
ATOM 717 C CA . PRO A 1 99 ? -8.704 -11.681 -40.143 1.00 74.56 99 PRO A CA 1
ATOM 718 C C . PRO A 1 99 ? -8.668 -12.935 -39.266 1.00 74.56 99 PRO A C 1
ATOM 720 O O . PRO A 1 99 ? -8.241 -14.002 -39.708 1.00 74.56 99 PRO A O 1
ATOM 723 N N . ALA A 1 100 ? -9.109 -12.802 -38.015 1.00 73.81 100 ALA A N 1
ATOM 724 C CA . ALA A 1 100 ? -9.221 -13.931 -37.100 1.00 73.81 100 ALA A CA 1
ATOM 725 C C . ALA A 1 100 ? -10.201 -14.986 -37.660 1.00 73.81 100 ALA A C 1
ATOM 727 O O . ALA A 1 100 ? -11.208 -14.611 -38.268 1.00 73.81 100 ALA A O 1
ATOM 728 N N . PRO A 1 101 ? -9.944 -16.291 -37.451 1.00 78.19 101 PRO A N 1
ATOM 729 C CA . PRO A 1 101 ? -10.878 -17.335 -37.850 1.00 78.19 101 PRO A CA 1
ATOM 730 C C . PRO A 1 101 ? -12.224 -17.173 -37.121 1.00 78.19 101 PRO A C 1
ATOM 732 O O . PRO A 1 101 ? -12.256 -16.654 -35.999 1.00 78.19 101 PRO A O 1
ATOM 735 N N . PRO A 1 102 ? -13.339 -17.621 -37.728 1.00 71.50 102 PRO A N 1
ATOM 736 C CA . PRO A 1 102 ? -14.658 -17.513 -37.122 1.00 71.50 102 PRO A CA 1
ATOM 737 C C . PRO A 1 102 ? -14.680 -18.252 -35.784 1.00 71.50 102 PRO A C 1
ATOM 739 O O . PRO A 1 102 ? -14.367 -19.441 -35.691 1.00 71.50 102 PRO A O 1
ATOM 742 N N . VAL A 1 103 ? -15.040 -17.521 -34.730 1.00 68.44 103 VAL A N 1
ATOM 743 C CA . VAL A 1 103 ? -15.159 -18.062 -33.378 1.00 68.44 103 VAL A CA 1
ATOM 744 C C . VAL A 1 103 ? -16.275 -19.101 -33.390 1.00 68.44 103 VAL A C 1
ATOM 746 O O . VAL A 1 103 ? -17.450 -18.771 -33.533 1.00 68.44 103 VAL A O 1
ATOM 749 N N . THR A 1 104 ? -15.906 -20.373 -33.255 1.00 74.94 104 THR A N 1
ATOM 750 C CA . THR A 1 104 ? -16.866 -21.461 -33.065 1.00 74.94 104 THR A CA 1
ATOM 751 C C . THR A 1 104 ? -17.514 -21.272 -31.695 1.00 74.94 104 THR A C 1
ATOM 753 O O . THR A 1 104 ? -16.884 -21.499 -30.661 1.00 74.94 104 THR A O 1
ATOM 756 N N . VAL A 1 105 ? -18.756 -20.787 -31.675 1.00 69.31 105 VAL A N 1
ATOM 757 C CA . VAL A 1 105 ? -19.521 -20.592 -30.440 1.00 69.31 105 VAL A CA 1
ATOM 758 C C . VAL A 1 105 ? -19.820 -21.969 -29.853 1.00 69.31 105 VAL A C 1
ATOM 760 O O . VAL A 1 105 ? -20.590 -22.749 -30.409 1.00 69.31 105 VAL A O 1
ATOM 763 N N . LYS A 1 106 ? -19.157 -22.290 -28.740 1.00 76.50 106 LYS A N 1
ATOM 764 C CA . LYS A 1 106 ? -19.382 -23.524 -27.984 1.00 76.50 106 LYS A CA 1
ATOM 765 C C . LYS A 1 106 ? -20.853 -23.569 -27.524 1.00 76.50 106 LYS A C 1
ATOM 767 O O . LYS A 1 106 ? -21.338 -22.545 -27.040 1.00 76.50 106 LYS A O 1
ATOM 772 N N . PRO A 1 107 ? -21.556 -24.712 -27.641 1.00 79.62 107 PRO A N 1
ATOM 773 C CA . PRO A 1 107 ? -22.939 -24.832 -27.186 1.00 79.62 107 PRO A CA 1
ATOM 774 C C . PRO A 1 107 ? -23.102 -24.420 -25.713 1.00 79.62 107 PRO A C 1
ATOM 776 O O . PRO A 1 107 ? -22.185 -24.670 -24.919 1.00 79.62 107 PRO A O 1
ATOM 779 N N . PRO A 1 108 ? -24.245 -23.817 -25.327 1.00 74.62 108 PRO A N 1
ATOM 780 C CA . PRO A 1 108 ? -24.519 -23.450 -23.944 1.00 74.62 108 PRO A CA 1
ATOM 781 C C . PRO A 1 108 ? -24.378 -24.667 -23.031 1.00 74.62 108 PRO A C 1
ATOM 783 O O . PRO A 1 108 ? -24.980 -25.714 -23.265 1.00 74.62 108 PRO A O 1
ATOM 786 N N . VAL A 1 109 ? -23.556 -24.528 -21.993 1.00 77.56 109 VAL A N 1
ATOM 787 C CA . VAL A 1 109 ? -23.412 -25.556 -20.961 1.00 77.56 109 VAL A CA 1
ATOM 788 C C . VAL A 1 109 ? -24.766 -25.690 -20.250 1.00 77.56 109 VAL A C 1
ATOM 790 O O . VAL A 1 109 ? -25.331 -24.661 -19.868 1.00 77.56 109 VAL A O 1
ATOM 793 N N . PRO A 1 110 ? -25.309 -26.909 -20.073 1.00 80.88 110 PRO A N 1
ATOM 794 C CA . PRO A 1 110 ? -26.545 -27.097 -19.322 1.00 80.88 110 PRO A CA 1
ATOM 795 C C . PRO A 1 110 ? -26.386 -26.549 -17.896 1.00 80.88 110 PRO A C 1
ATOM 797 O O . PRO A 1 110 ? -25.285 -26.608 -17.335 1.00 80.88 110 PRO A O 1
ATOM 800 N N . PRO A 1 111 ? -27.457 -26.001 -17.296 1.00 78.56 111 PRO A N 1
ATOM 801 C CA . PRO A 1 111 ? -27.387 -25.467 -15.946 1.00 78.56 111 PRO A CA 1
ATOM 802 C C . PRO A 1 111 ? -26.919 -26.559 -14.973 1.00 78.56 111 PRO A C 1
ATOM 804 O O . PRO A 1 111 ? -27.317 -27.721 -15.109 1.00 78.56 111 PRO A O 1
ATOM 807 N N . PRO A 1 112 ? -26.066 -26.219 -13.992 1.00 74.25 112 PRO A N 1
ATOM 808 C CA . PRO A 1 112 ? -25.615 -27.182 -13.004 1.00 74.25 112 PRO A CA 1
ATOM 809 C C . PRO A 1 112 ? -26.822 -27.732 -12.241 1.00 74.25 112 PRO A C 1
ATOM 811 O O . PRO A 1 112 ? -27.669 -26.978 -11.764 1.00 74.25 112 PRO A O 1
ATOM 814 N N . PHE A 1 113 ? -26.889 -29.057 -12.131 1.00 76.50 113 PHE A N 1
ATOM 815 C CA . PHE A 1 113 ? -27.920 -29.754 -11.373 1.00 76.50 113 PHE A CA 1
ATOM 816 C C . PHE A 1 113 ? -27.779 -29.373 -9.892 1.00 76.50 113 PHE A C 1
ATOM 818 O O . PHE A 1 113 ? -26.873 -29.842 -9.196 1.00 76.50 113 PHE A O 1
ATOM 825 N N . VAL A 1 114 ? -28.629 -28.461 -9.416 1.00 74.81 114 VAL A N 1
ATOM 826 C CA . VAL A 1 114 ? -28.633 -28.034 -8.015 1.00 74.81 114 VAL A CA 1
ATOM 827 C C . VAL A 1 114 ? -29.210 -29.187 -7.198 1.00 74.81 114 VAL A C 1
ATOM 829 O O . VAL A 1 114 ? -30.393 -29.502 -7.306 1.00 74.81 114 VAL A O 1
ATOM 832 N N . LYS A 1 115 ? -28.362 -29.864 -6.415 1.00 78.00 115 LYS A N 1
ATOM 833 C CA . LYS A 1 115 ? -28.821 -30.905 -5.485 1.00 78.00 115 LYS A CA 1
ATOM 834 C C . LYS A 1 115 ? -29.835 -30.288 -4.506 1.00 78.00 115 LYS A C 1
ATOM 836 O O . LYS A 1 115 ? -29.556 -29.204 -3.988 1.00 78.00 115 LYS A O 1
ATOM 841 N N . PRO A 1 116 ? -30.973 -30.953 -4.233 1.00 81.75 116 PRO A N 1
ATOM 842 C CA . PRO A 1 116 ? -31.921 -30.501 -3.224 1.00 81.75 116 PRO A CA 1
ATOM 843 C C . PRO A 1 116 ? -31.227 -30.261 -1.872 1.00 81.75 116 PRO A C 1
ATOM 845 O O . PRO A 1 116 ? -30.322 -31.028 -1.521 1.00 81.75 116 PRO A O 1
ATOM 848 N N . PRO A 1 117 ? -31.622 -29.224 -1.110 1.00 75.25 117 PRO A N 1
ATOM 849 C CA . PRO A 1 117 ? -31.107 -29.000 0.234 1.00 75.25 117 PRO A CA 1
ATOM 850 C C . PRO A 1 117 ? -31.320 -30.248 1.093 1.00 75.25 117 PRO A C 1
ATOM 852 O O . PRO A 1 117 ? -32.405 -30.829 1.095 1.00 75.25 117 PRO A O 1
ATOM 855 N N . ALA A 1 118 ? -30.278 -30.663 1.814 1.00 76.50 118 ALA A N 1
ATOM 856 C CA . ALA A 1 118 ? -30.397 -31.722 2.807 1.00 76.50 118 ALA A CA 1
ATOM 857 C C . ALA A 1 118 ? -31.480 -31.352 3.845 1.00 76.50 118 ALA A C 1
ATOM 859 O O . ALA A 1 118 ? -31.648 -30.163 4.141 1.00 76.50 118 ALA A O 1
ATOM 860 N N . PRO A 1 119 ? -32.206 -32.335 4.411 1.00 79.69 119 PRO A N 1
ATOM 861 C CA . PRO A 1 119 ? -33.146 -32.070 5.495 1.00 79.69 119 PRO A CA 1
ATOM 862 C C . PRO A 1 119 ? -32.429 -31.374 6.664 1.00 79.69 119 PRO A C 1
ATOM 864 O O . PRO A 1 119 ? -31.230 -31.604 6.866 1.00 79.69 119 PRO A O 1
ATOM 867 N N . PRO A 1 120 ? -33.128 -30.527 7.444 1.00 71.81 120 PRO A N 1
ATOM 868 C CA . PRO A 1 120 ? -32.523 -29.860 8.584 1.00 71.81 120 PRO A CA 1
ATOM 869 C C . PRO A 1 120 ? -31.994 -30.915 9.555 1.00 71.81 120 PRO A C 1
ATOM 871 O O . PRO A 1 120 ? -32.744 -31.724 10.100 1.00 71.81 120 PRO A O 1
ATOM 874 N N . VAL A 1 121 ? -30.678 -30.914 9.755 1.00 69.06 121 VAL A N 1
ATOM 875 C CA . VAL A 1 121 ? -30.044 -31.717 10.794 1.00 69.06 121 VAL A CA 1
ATOM 876 C C . VAL A 1 121 ? -30.581 -31.208 12.127 1.00 69.06 121 VAL A C 1
ATOM 878 O O . VAL A 1 121 ? -30.406 -30.038 12.464 1.00 69.06 121 VAL A O 1
ATOM 881 N N . SER A 1 122 ? -31.259 -32.082 12.870 1.00 70.50 122 SER A N 1
ATOM 882 C CA . SER A 1 122 ? -31.731 -31.805 14.224 1.00 70.50 122 SER A CA 1
ATOM 883 C C . SER A 1 122 ? -30.522 -31.565 15.128 1.00 70.50 122 SER A C 1
ATOM 885 O O . SER A 1 122 ? -29.891 -32.505 15.613 1.00 70.50 122 SER A O 1
ATOM 887 N N . VAL A 1 123 ? -30.164 -30.297 15.326 1.00 64.88 123 VAL A N 1
ATOM 888 C CA . VAL A 1 123 ? -29.103 -29.897 16.249 1.00 64.88 123 VAL A CA 1
ATOM 889 C C . VAL A 1 123 ? -29.587 -30.201 17.664 1.00 64.88 123 VAL A C 1
ATOM 891 O O . VAL A 1 123 ? -30.520 -29.579 18.168 1.00 64.88 123 VAL A O 1
ATOM 894 N N . LYS A 1 124 ? -28.967 -31.202 18.293 1.00 72.38 124 LYS A N 1
ATOM 895 C CA . LYS A 1 124 ? -29.165 -31.525 19.708 1.00 72.38 124 LYS A CA 1
ATOM 896 C C . LYS A 1 124 ? -28.837 -30.276 20.550 1.00 72.38 124 LYS A C 1
ATOM 898 O O . LYS A 1 124 ? -27.804 -29.657 20.283 1.00 72.38 124 LYS A O 1
ATOM 903 N N . PRO A 1 125 ? -29.675 -29.889 21.530 1.00 72.50 125 PRO A N 1
ATOM 904 C CA . PRO A 1 125 ? -29.449 -28.687 22.324 1.00 72.50 125 PRO A CA 1
ATOM 905 C C . PRO A 1 125 ? -28.067 -28.690 22.995 1.00 72.50 125 PRO A C 1
ATOM 907 O O . PRO A 1 125 ? -27.596 -29.759 23.404 1.00 72.50 125 PRO A O 1
ATOM 910 N N . PRO A 1 126 ? -27.418 -27.520 23.124 1.00 67.94 126 PRO A N 1
ATOM 911 C CA . PRO A 1 126 ? -26.153 -27.410 23.824 1.00 67.94 126 PRO A CA 1
ATOM 912 C C . PRO A 1 126 ? -26.344 -27.697 25.316 1.00 67.94 126 PRO A C 1
ATOM 914 O O . PRO A 1 126 ? -27.432 -27.529 25.860 1.00 67.94 126 PRO A O 1
ATOM 917 N N . PHE A 1 127 ? -25.251 -28.153 25.923 1.00 71.50 127 PHE A N 1
ATOM 918 C CA . PHE A 1 127 ? -25.002 -28.445 27.336 1.00 71.50 127 PHE A CA 1
ATOM 919 C C . PHE A 1 127 ? -25.884 -27.709 28.370 1.00 71.50 127 PHE A C 1
ATOM 921 O O . PHE A 1 127 ? -26.263 -26.557 28.152 1.00 71.50 127 PHE A O 1
ATOM 928 N N . PRO A 1 128 ? -26.149 -28.331 29.541 1.00 74.88 128 PRO A N 1
ATOM 929 C CA . PRO A 1 128 ? -26.866 -27.669 30.628 1.00 74.88 128 PRO A CA 1
ATOM 930 C C . PRO A 1 128 ? -26.179 -26.351 31.023 1.00 74.88 128 PRO A C 1
ATOM 932 O O . PRO A 1 128 ? -24.952 -26.242 30.919 1.00 74.88 128 PRO A O 1
ATOM 935 N N . PRO A 1 129 ? -26.944 -25.346 31.484 1.00 67.25 129 PRO A N 1
ATOM 936 C CA . PRO A 1 129 ? -26.381 -24.068 31.886 1.00 67.25 129 PRO A CA 1
ATOM 937 C C . PRO A 1 129 ? -25.391 -24.283 33.031 1.00 67.25 129 PRO A C 1
ATOM 939 O O . PRO A 1 129 ? -25.730 -24.834 34.078 1.00 67.25 129 PRO A O 1
ATOM 942 N N . VAL A 1 130 ? -24.154 -23.834 32.834 1.00 68.31 130 VAL A N 1
ATOM 943 C CA . VAL A 1 130 ? -23.186 -23.723 33.923 1.00 68.31 130 VAL A CA 1
ATOM 944 C C . VAL A 1 130 ? -23.699 -22.637 34.866 1.00 68.31 130 VAL A C 1
ATOM 946 O O . VAL A 1 130 ? -23.757 -21.465 34.494 1.00 68.31 130 VAL A O 1
ATOM 949 N N . THR A 1 131 ? -24.091 -23.022 36.079 1.00 70.50 131 THR A N 1
ATOM 950 C CA . THR A 1 131 ? -24.469 -22.098 37.153 1.00 70.50 131 THR A CA 1
ATOM 951 C C . THR A 1 131 ? -23.239 -21.299 37.583 1.00 70.50 131 THR A C 1
ATOM 953 O O . THR A 1 131 ? -22.468 -21.724 38.443 1.00 70.50 131 THR A O 1
ATOM 956 N N . VAL A 1 132 ? -23.022 -20.137 36.965 1.00 67.69 132 VAL A N 1
ATOM 957 C CA . VAL A 1 132 ? -21.990 -19.191 37.399 1.00 67.69 132 VAL A CA 1
ATOM 958 C C . VAL A 1 132 ? -22.494 -18.493 38.659 1.00 67.69 132 VAL A C 1
ATOM 960 O O . VAL A 1 132 ? -23.515 -17.806 38.644 1.00 67.69 132 VAL A O 1
ATOM 963 N N . LYS A 1 133 ? -21.781 -18.702 39.767 1.00 74.19 133 LYS A N 1
ATOM 964 C CA . LYS A 1 133 ? -22.022 -18.045 41.056 1.00 74.19 133 LYS A CA 1
ATOM 965 C C . LYS A 1 133 ? -22.010 -16.517 40.846 1.00 74.19 133 LYS A C 1
ATOM 967 O O . LYS A 1 133 ? -21.064 -16.025 40.228 1.00 74.19 133 LYS A O 1
ATOM 972 N N . PRO A 1 134 ? -23.026 -15.767 41.306 1.00 73.38 134 PRO A N 1
ATOM 973 C CA . PRO A 1 134 ? -23.099 -14.333 41.055 1.00 73.38 134 PRO A CA 1
ATOM 974 C C . PRO A 1 134 ? -21.877 -13.615 41.656 1.00 73.38 134 PRO A C 1
ATOM 976 O O . PRO A 1 134 ? -21.477 -13.942 42.779 1.00 73.38 134 PRO A O 1
ATOM 979 N N . PRO A 1 135 ? -21.269 -12.653 40.938 1.00 72.25 135 PRO A N 1
ATOM 980 C CA . PRO A 1 135 ? -20.231 -11.803 41.503 1.00 72.25 135 PRO A CA 1
ATOM 981 C C . PRO A 1 135 ? -20.805 -11.042 42.697 1.00 72.25 135 PRO A C 1
ATOM 983 O O . PRO A 1 135 ? -21.947 -10.582 42.651 1.00 72.25 135 PRO A O 1
ATOM 986 N N . PHE A 1 136 ? -20.013 -10.905 43.759 1.00 74.19 136 PHE A N 1
ATOM 987 C CA . PHE A 1 136 ? -20.359 -10.065 44.902 1.00 74.19 136 PHE A CA 1
ATOM 988 C C . PHE A 1 136 ? -20.804 -8.671 44.425 1.00 74.19 136 PHE A C 1
ATOM 990 O O . PHE A 1 136 ? -20.174 -8.118 43.516 1.00 74.19 136 PHE A O 1
ATOM 997 N N . PRO A 1 137 ? -21.870 -8.091 45.008 1.00 72.25 137 PRO A N 1
ATOM 998 C CA . PRO A 1 137 ? -22.286 -6.746 44.650 1.00 72.25 137 PRO A CA 1
ATOM 999 C C . PRO A 1 137 ? -21.131 -5.773 44.925 1.00 72.25 137 PRO A C 1
ATOM 1001 O O . PRO A 1 137 ? -20.466 -5.888 45.961 1.00 72.25 137 PRO A O 1
ATOM 1004 N N . PRO A 1 138 ? -20.858 -4.817 44.021 1.00 70.12 138 PRO A N 1
ATOM 1005 C CA . PRO A 1 138 ? -19.875 -3.786 44.295 1.00 70.12 138 PRO A CA 1
ATOM 1006 C C . PRO A 1 138 ? -20.319 -3.010 45.536 1.00 70.12 138 PRO A C 1
ATOM 1008 O O . PRO A 1 138 ? -21.459 -2.557 45.624 1.00 70.12 138 PRO A O 1
ATOM 1011 N N . VAL A 1 139 ? -19.415 -2.863 46.503 1.00 70.88 139 VAL A N 1
ATOM 1012 C CA . VAL A 1 139 ? -19.613 -1.999 47.668 1.00 70.88 139 VAL A CA 1
ATOM 1013 C C . VAL A 1 139 ? -19.778 -0.567 47.157 1.00 70.88 139 VAL A C 1
ATOM 1015 O O . VAL A 1 139 ? -18.805 0.089 46.782 1.00 70.88 139 VAL A O 1
ATOM 1018 N N . ILE A 1 140 ? -21.023 -0.094 47.101 1.00 63.09 140 ILE A N 1
ATOM 1019 C CA . ILE A 1 140 ? -21.351 1.295 46.783 1.00 63.09 140 ILE A CA 1
ATOM 1020 C C . ILE A 1 140 ? -20.902 2.125 47.985 1.00 63.09 140 ILE A C 1
ATOM 1022 O O . ILE A 1 140 ? -21.546 2.131 49.032 1.00 63.09 140 ILE A O 1
ATOM 1026 N N . LYS A 1 141 ? -19.753 2.793 47.855 1.00 70.00 141 LYS A N 1
ATOM 1027 C CA . LYS A 1 141 ? -19.336 3.816 48.818 1.00 70.00 141 LYS A CA 1
ATOM 1028 C C . LYS A 1 141 ? -20.351 4.972 48.773 1.00 70.00 141 LYS A C 1
ATOM 1030 O O . LYS A 1 141 ? -20.799 5.310 47.675 1.00 70.00 141 LYS A O 1
ATOM 1035 N N . PRO A 1 142 ? -20.711 5.577 49.920 1.00 73.88 142 PRO A N 1
ATOM 1036 C CA . PRO A 1 142 ? -21.661 6.684 49.968 1.00 73.88 142 PRO A CA 1
ATOM 1037 C C . PRO A 1 142 ? -21.259 7.824 49.020 1.00 73.88 142 PRO A C 1
ATOM 1039 O O . PRO A 1 142 ? -20.064 8.127 48.920 1.00 73.88 142 PRO A O 1
ATOM 1042 N N . PRO A 1 143 ? -22.219 8.469 48.334 1.00 66.25 143 PRO A N 1
ATOM 1043 C CA . PRO A 1 143 ? -21.928 9.622 47.500 1.00 66.25 143 PRO A CA 1
ATOM 1044 C C . PRO A 1 143 ? -21.368 10.747 48.372 1.00 66.25 143 PRO A C 1
ATOM 1046 O O . PRO A 1 143 ? -21.980 11.177 49.349 1.00 66.25 143 PRO A O 1
ATOM 1049 N N . THR A 1 144 ? -20.176 11.212 48.014 1.00 69.25 144 THR A N 1
ATOM 1050 C CA . THR A 1 144 ? -19.600 12.449 48.540 1.00 69.25 144 THR A CA 1
ATOM 1051 C C . THR A 1 144 ? -20.564 13.617 48.298 1.00 69.25 144 THR A C 1
ATOM 1053 O O . THR A 1 144 ? -21.211 13.644 47.245 1.00 69.25 144 THR A O 1
ATOM 1056 N N . PRO A 1 145 ? -20.665 14.586 49.228 1.00 75.38 145 PRO A N 1
ATOM 1057 C CA . PRO A 1 145 ? -21.548 15.742 49.084 1.00 75.38 145 PRO A CA 1
ATOM 1058 C C . PRO A 1 145 ? -21.272 16.509 47.780 1.00 75.38 145 PRO A C 1
ATOM 1060 O O . PRO A 1 145 ? -20.149 16.465 47.267 1.00 75.38 145 PRO A O 1
ATOM 1063 N N . PRO A 1 146 ? -22.278 17.214 47.230 1.00 68.06 146 PRO A N 1
ATOM 1064 C CA . PRO A 1 146 ? -22.159 17.877 45.942 1.00 68.06 146 PRO A CA 1
ATOM 1065 C C . PRO A 1 146 ? -21.083 18.957 46.020 1.00 68.06 146 PRO A C 1
ATOM 1067 O O . PRO A 1 146 ? -21.232 19.973 46.703 1.00 68.06 146 PRO A O 1
ATOM 1070 N N . VAL A 1 147 ? -19.983 18.732 45.305 1.00 66.94 147 VAL A N 1
ATOM 1071 C CA . VAL A 1 147 ? -18.983 19.767 45.062 1.00 66.94 147 VAL A CA 1
ATOM 1072 C C . VAL A 1 147 ? -19.675 20.863 44.257 1.00 66.94 147 VAL A C 1
ATOM 1074 O O . VAL A 1 147 ? -20.182 20.624 43.160 1.00 66.94 147 VAL A O 1
ATOM 1077 N N . LYS A 1 148 ? -19.737 22.058 44.848 1.00 69.81 148 LYS A N 1
ATOM 1078 C CA . LYS A 1 148 ? -20.244 23.289 44.233 1.00 69.81 148 LYS A CA 1
ATOM 1079 C C . LYS A 1 148 ? -19.641 23.429 42.824 1.00 69.81 148 LYS A C 1
ATOM 1081 O O . LYS A 1 148 ? -18.424 23.270 42.704 1.00 69.81 148 LYS A O 1
ATOM 1086 N N . PRO A 1 149 ? -20.429 23.729 41.775 1.00 68.88 149 PRO A N 1
ATOM 1087 C CA . PRO A 1 149 ? -19.880 23.946 40.443 1.00 68.88 149 PRO A CA 1
ATOM 1088 C C . PRO A 1 149 ? -18.792 25.026 40.512 1.00 68.88 149 PRO A C 1
ATOM 1090 O O . PRO A 1 149 ? -19.069 26.118 41.021 1.00 68.88 149 PRO A O 1
ATOM 1093 N N . PRO A 1 150 ? -17.562 24.756 40.043 1.00 65.88 150 PRO A N 1
ATOM 1094 C CA . PRO A 1 150 ? -16.582 25.808 39.864 1.00 65.88 150 PRO A CA 1
ATOM 1095 C C . PRO A 1 150 ? -17.177 26.821 38.892 1.00 65.88 150 PRO A C 1
ATOM 1097 O O . PRO A 1 150 ? -17.604 26.460 37.794 1.00 65.88 150 PRO A O 1
ATOM 1100 N N . VAL A 1 151 ? -17.242 28.081 39.315 1.00 68.31 151 VAL A N 1
ATOM 1101 C CA . VAL A 1 151 ? -17.583 29.191 38.427 1.00 68.31 151 VAL A CA 1
ATOM 1102 C C . VAL A 1 151 ? -16.631 29.102 37.229 1.00 68.31 151 VAL A C 1
ATOM 1104 O O . VAL A 1 151 ? -15.416 29.087 37.448 1.00 68.31 151 VAL A O 1
ATOM 1107 N N . PRO A 1 152 ? -17.126 28.993 35.981 1.00 68.38 152 PRO A N 1
ATOM 1108 C CA . PRO A 1 152 ? -16.243 29.023 34.830 1.00 68.38 152 PRO A CA 1
ATOM 1109 C C . PRO A 1 152 ? -15.498 30.360 34.868 1.00 68.38 152 PRO A C 1
ATOM 1111 O O . PRO A 1 152 ? -16.147 31.405 34.986 1.00 68.38 152 PRO A O 1
ATOM 1114 N N . PRO A 1 153 ? -14.155 30.375 34.811 1.00 67.12 153 PRO A N 1
ATOM 1115 C CA . PRO A 1 153 ? -13.454 31.633 34.665 1.00 67.12 153 PRO A CA 1
ATOM 1116 C C . PRO A 1 153 ? -13.973 32.274 33.381 1.00 67.12 153 PRO A C 1
ATOM 1118 O O . PRO A 1 153 ? -14.020 31.633 32.330 1.00 67.12 153 PRO A O 1
ATOM 1121 N N . VAL A 1 154 ? -14.407 33.528 33.476 1.00 64.44 154 VAL A N 1
ATOM 1122 C CA . VAL A 1 154 ? -14.718 34.353 32.311 1.00 64.44 154 VAL A CA 1
ATOM 1123 C C . VAL A 1 154 ? -13.406 34.525 31.551 1.00 64.44 154 VAL A C 1
ATOM 1125 O O . VAL A 1 154 ? -12.607 35.419 31.830 1.00 64.44 154 VAL A O 1
ATOM 1128 N N . VAL A 1 155 ? -13.139 33.604 30.628 1.00 63.78 155 VAL A N 1
ATOM 1129 C CA . VAL A 1 155 ? -12.015 33.698 29.709 1.00 63.78 155 VAL A CA 1
ATOM 1130 C C . VAL A 1 155 ? -12.375 34.817 28.743 1.00 63.78 155 VAL A C 1
ATOM 1132 O O . VAL A 1 155 ? -13.202 34.645 27.849 1.00 63.78 155 VAL A O 1
ATOM 1135 N N . LYS A 1 156 ? -11.788 35.999 28.965 1.00 69.69 156 LYS A N 1
ATOM 1136 C CA . LYS A 1 156 ? -11.792 37.083 27.980 1.00 69.69 156 LYS A CA 1
ATOM 1137 C C . LYS A 1 156 ? -11.356 36.489 26.633 1.00 69.69 156 LYS A C 1
ATOM 1139 O O . LYS A 1 156 ? -10.349 35.775 26.621 1.00 69.69 156 LYS A O 1
ATOM 1144 N N . PRO A 1 157 ? -12.064 36.758 25.521 1.00 66.62 157 PRO A N 1
ATOM 1145 C CA . PRO A 1 157 ? -11.623 36.313 24.209 1.00 66.62 157 PRO A CA 1
ATOM 1146 C C . PRO A 1 157 ? -10.174 36.763 24.009 1.00 66.62 157 PRO A C 1
ATOM 1148 O O . PRO A 1 157 ? -9.897 37.958 24.172 1.00 66.62 157 PRO A O 1
ATOM 1151 N N . PRO A 1 158 ? -9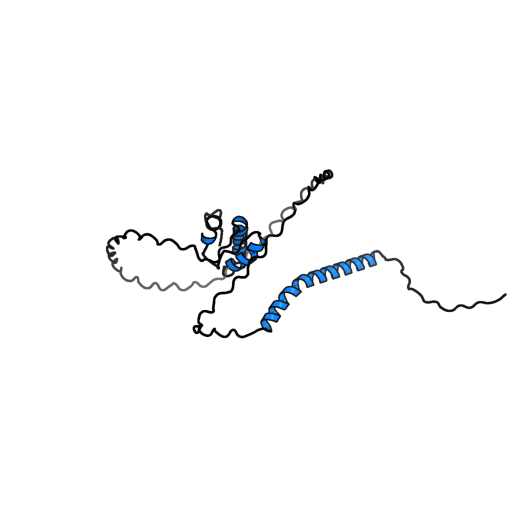.226 35.859 23.711 1.00 65.06 158 PRO A N 1
ATOM 1152 C CA . PRO A 1 158 ? -7.916 36.307 23.296 1.00 65.06 158 PRO A CA 1
ATOM 1153 C C . PRO A 1 158 ? -8.137 37.114 22.021 1.00 65.06 158 PRO A C 1
ATOM 1155 O O . PRO A 1 158 ? -8.692 36.612 21.045 1.00 65.06 158 PRO A O 1
ATOM 1158 N N . VAL A 1 159 ? -7.753 38.387 22.054 1.00 62.12 159 VAL A N 1
ATOM 1159 C CA . VAL A 1 159 ? -7.654 39.219 20.859 1.00 62.12 159 VAL A CA 1
ATOM 1160 C C . VAL A 1 159 ? -6.632 38.530 19.963 1.00 62.12 159 VAL A C 1
ATOM 1162 O O . VAL A 1 159 ? -5.423 38.637 20.177 1.00 62.12 159 VAL A O 1
ATOM 1165 N N . VAL A 1 160 ? -7.122 37.733 19.016 1.00 59.03 160 VAL A N 1
ATOM 1166 C CA . VAL A 1 160 ? -6.285 37.044 18.043 1.00 59.03 160 VAL A CA 1
ATOM 1167 C C . VAL A 1 160 ? -5.720 38.138 17.150 1.00 59.03 160 VAL A C 1
ATOM 1169 O O . VAL A 1 160 ? -6.425 38.700 16.313 1.00 59.03 160 VAL A O 1
ATOM 1172 N N . LYS A 1 161 ? -4.456 38.503 17.384 1.00 67.56 161 LYS A N 1
ATOM 1173 C CA . LYS A 1 161 ? -3.702 39.355 16.461 1.00 67.56 161 LYS A CA 1
ATOM 1174 C C . LYS A 1 161 ? -3.809 38.746 15.055 1.00 67.56 161 LYS A C 1
ATOM 1176 O O . LYS A 1 161 ? -3.727 37.518 14.948 1.00 67.56 161 LYS A O 1
ATOM 1181 N N . PRO A 1 162 ? -3.974 39.562 13.997 1.00 68.94 162 PRO A N 1
ATOM 1182 C CA . PRO A 1 162 ? -3.948 39.074 12.624 1.00 68.94 162 PRO A CA 1
ATOM 1183 C C . PRO A 1 162 ? -2.739 38.150 12.426 1.00 68.94 162 PRO A C 1
ATOM 1185 O O . PRO A 1 162 ? -1.642 38.518 12.864 1.00 68.94 162 PRO A O 1
ATOM 1188 N N . PRO A 1 163 ? -2.915 36.953 11.834 1.00 65.19 163 PRO A N 1
ATOM 1189 C CA . PRO A 1 163 ? -1.800 36.062 11.561 1.00 65.19 163 PRO A CA 1
ATOM 1190 C C . PRO A 1 163 ? -0.738 36.839 10.792 1.00 65.19 163 PRO A C 1
ATOM 1192 O O . PRO A 1 163 ? -1.042 37.461 9.772 1.00 65.19 163 PRO A O 1
ATOM 1195 N N . ALA A 1 164 ? 0.493 36.839 11.302 1.00 65.75 164 ALA A N 1
ATOM 1196 C CA . ALA A 1 164 ? 1.613 37.410 10.573 1.00 65.75 164 ALA A CA 1
ATOM 1197 C C . ALA A 1 164 ? 1.663 36.779 9.166 1.00 65.75 164 ALA A C 1
ATOM 1199 O O . ALA A 1 164 ? 1.349 35.588 9.037 1.00 65.75 164 ALA A O 1
ATOM 1200 N N . PRO A 1 165 ? 2.043 37.538 8.122 1.00 69.81 165 PRO A N 1
A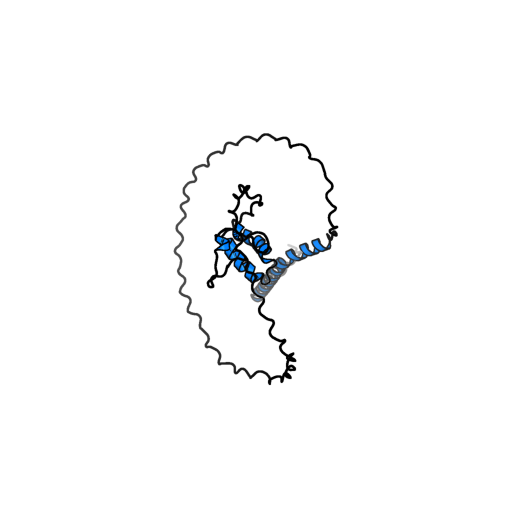TOM 1201 C CA . PRO A 1 165 ? 2.231 36.990 6.786 1.00 69.81 165 PRO A CA 1
ATOM 1202 C C . PRO A 1 165 ? 3.126 35.757 6.885 1.00 69.81 165 PRO A C 1
ATOM 1204 O O . PRO A 1 165 ? 4.257 35.847 7.369 1.00 69.81 165 PRO A O 1
ATOM 1207 N N . LEU A 1 166 ? 2.591 34.595 6.498 1.00 63.53 166 LEU A N 1
ATOM 1208 C CA . LEU A 1 166 ? 3.372 33.366 6.460 1.00 63.53 166 LEU A CA 1
ATOM 1209 C C . LEU A 1 166 ? 4.618 33.647 5.607 1.00 63.53 166 LEU A C 1
ATOM 1211 O O . LEU A 1 166 ? 4.471 34.161 4.493 1.00 63.53 166 LEU A O 1
ATOM 1215 N N . PRO A 1 167 ? 5.834 33.357 6.101 1.00 73.12 167 PRO A N 1
ATOM 1216 C CA . PRO A 1 167 ? 7.030 33.514 5.289 1.00 73.12 167 PRO A CA 1
ATOM 1217 C C . PRO A 1 167 ? 6.882 32.668 4.014 1.00 73.12 167 PRO A C 1
ATOM 1219 O O . PRO A 1 167 ? 6.223 31.623 4.059 1.00 73.12 167 PRO A O 1
ATOM 1222 N N . PRO A 1 168 ? 7.477 33.087 2.881 1.00 67.81 168 PRO A N 1
ATOM 1223 C CA . PRO A 1 168 ? 7.404 32.329 1.641 1.00 67.81 168 PRO A CA 1
ATOM 1224 C C . PRO A 1 168 ? 7.893 30.907 1.912 1.00 67.81 168 PRO A C 1
ATOM 1226 O O . PRO A 1 168 ? 9.045 30.692 2.301 1.00 67.81 168 PRO A O 1
ATOM 1229 N N . LEU A 1 169 ? 6.976 29.946 1.777 1.00 48.88 169 LEU A N 1
ATOM 1230 C CA . LEU A 1 169 ? 7.258 28.527 1.929 1.00 48.88 169 LEU A CA 1
ATOM 1231 C C . LEU A 1 169 ? 8.408 28.192 0.978 1.00 48.88 169 LEU A C 1
ATOM 1233 O O . LEU A 1 169 ? 8.243 28.213 -0.242 1.00 48.88 169 LEU A O 1
ATOM 1237 N N . LYS A 1 170 ? 9.589 27.919 1.544 1.00 55.34 170 LYS A N 1
ATOM 1238 C CA . LYS A 1 170 ? 10.704 27.342 0.791 1.00 55.34 170 LYS A CA 1
ATOM 1239 C C . LYS A 1 170 ? 10.178 26.082 0.082 1.00 55.34 170 LYS A C 1
ATOM 1241 O O . LYS A 1 170 ? 9.376 25.366 0.692 1.00 55.34 170 LYS A O 1
ATOM 1246 N N . PRO A 1 171 ? 10.594 25.806 -1.169 1.00 63.69 171 PRO A N 1
ATOM 1247 C CA . PRO A 1 171 ? 10.189 24.600 -1.883 1.00 63.69 171 PRO A CA 1
ATOM 1248 C C . PRO A 1 171 ? 10.358 23.383 -0.968 1.00 63.69 171 PRO A C 1
ATOM 1250 O O . PRO A 1 171 ? 11.390 23.296 -0.297 1.00 63.69 171 PRO A O 1
ATOM 1253 N N . PRO A 1 172 ? 9.361 22.488 -0.867 1.00 57.44 172 PRO A N 1
ATOM 1254 C CA . PRO A 1 172 ? 9.407 21.401 0.095 1.00 57.44 172 PRO A CA 1
ATOM 1255 C C . PRO A 1 172 ? 10.648 20.546 -0.162 1.00 57.44 172 PRO A C 1
ATOM 1257 O O . PRO A 1 172 ? 10.728 19.834 -1.157 1.00 57.44 172 PRO A O 1
ATOM 1260 N N . THR A 1 173 ? 11.604 20.587 0.767 1.00 56.28 173 THR A N 1
ATOM 1261 C CA . THR A 1 173 ? 12.826 19.765 0.788 1.00 56.28 173 THR A CA 1
ATOM 1262 C C . THR A 1 173 ? 12.528 18.289 1.094 1.00 56.28 173 THR A C 1
ATOM 1264 O O . THR A 1 173 ? 13.404 17.546 1.532 1.00 56.28 173 THR A O 1
ATOM 1267 N N . ALA A 1 174 ? 11.277 17.849 0.920 1.00 61.97 174 ALA A N 1
ATOM 1268 C CA . ALA A 1 174 ? 10.915 16.455 1.081 1.00 61.97 174 ALA A CA 1
ATOM 1269 C C . ALA A 1 174 ? 11.544 15.665 -0.078 1.00 61.97 174 ALA A C 1
ATOM 1271 O O . ALA A 1 174 ? 11.375 16.059 -1.236 1.00 61.97 174 ALA A O 1
ATOM 1272 N N . PRO A 1 175 ? 12.269 14.567 0.201 1.00 64.38 175 PRO A N 1
ATOM 1273 C CA . PRO A 1 175 ? 12.801 13.720 -0.854 1.00 64.38 175 PRO A CA 1
ATOM 1274 C C . PRO A 1 175 ? 11.654 13.287 -1.783 1.00 64.38 175 PRO A C 1
ATOM 1276 O O . PRO A 1 175 ? 10.570 12.960 -1.283 1.00 64.38 175 PRO A O 1
ATOM 1279 N N . PRO A 1 176 ? 11.859 13.295 -3.114 1.00 66.69 176 PRO A N 1
ATOM 1280 C CA . PRO A 1 176 ? 10.826 12.910 -4.064 1.00 66.69 176 PRO A CA 1
ATOM 1281 C C . PRO A 1 176 ? 10.258 11.538 -3.702 1.00 66.69 176 PRO A C 1
ATOM 1283 O O . PRO A 1 176 ? 11.008 10.576 -3.515 1.00 66.69 176 PRO A O 1
ATOM 1286 N N . LEU A 1 177 ? 8.931 11.449 -3.573 1.00 73.00 177 LEU A N 1
ATOM 1287 C CA . LEU A 1 177 ? 8.266 10.173 -3.325 1.00 73.00 177 LEU A CA 1
ATOM 1288 C C . LEU A 1 177 ? 8.626 9.182 -4.442 1.00 73.00 177 LEU A C 1
ATOM 1290 O O . LEU A 1 177 ? 8.716 9.584 -5.607 1.00 73.00 177 LEU A O 1
ATOM 1294 N N . PRO A 1 178 ? 8.816 7.890 -4.118 1.00 75.38 178 PRO A N 1
ATOM 1295 C CA . PRO A 1 178 ? 9.129 6.891 -5.125 1.00 75.38 178 PRO A CA 1
ATOM 1296 C C . PRO A 1 178 ? 7.996 6.844 -6.163 1.00 75.38 178 PRO A C 1
ATOM 1298 O O . PRO A 1 178 ? 6.828 6.697 -5.790 1.00 75.38 178 PRO A O 1
ATOM 1301 N N . PRO A 1 179 ? 8.307 6.967 -7.463 1.00 81.12 179 PRO A N 1
ATOM 1302 C CA . PRO A 1 179 ? 7.274 7.008 -8.481 1.00 81.12 179 PRO A CA 1
ATOM 1303 C C . PRO A 1 179 ? 6.673 5.614 -8.695 1.00 81.12 179 PRO A C 1
ATOM 1305 O O . PRO A 1 179 ? 7.396 4.690 -9.079 1.00 81.12 179 PRO A O 1
ATOM 1308 N N . VAL A 1 180 ? 5.358 5.486 -8.489 1.00 89.88 180 VAL A N 1
ATOM 1309 C CA . VAL A 1 180 ? 4.559 4.264 -8.693 1.00 89.88 180 VAL A CA 1
ATOM 1310 C C . VAL A 1 180 ? 4.016 4.264 -10.121 1.00 89.88 180 VAL A C 1
ATOM 1312 O O . VAL A 1 180 ? 3.174 5.095 -10.458 1.00 89.88 180 VAL A O 1
ATOM 1315 N N . LYS A 1 181 ? 4.465 3.341 -10.975 1.00 88.06 181 LYS A N 1
ATOM 1316 C CA . LYS A 1 181 ? 3.964 3.227 -12.361 1.00 88.06 181 LYS A CA 1
ATOM 1317 C C . LYS A 1 181 ? 3.028 2.038 -12.517 1.00 88.06 181 LYS A C 1
ATOM 1319 O O . LYS A 1 181 ? 2.115 2.064 -13.337 1.00 88.06 181 LYS A O 1
ATOM 1324 N N . SER A 1 182 ? 3.231 1.008 -11.704 1.00 91.75 182 SER A N 1
ATOM 1325 C CA . SER A 1 182 ? 2.529 -0.263 -11.786 1.00 91.75 182 SER A CA 1
ATOM 1326 C C . SER A 1 182 ? 1.985 -0.703 -10.427 1.00 91.75 182 SER A C 1
ATOM 1328 O O . SER A 1 182 ? 2.367 -0.203 -9.369 1.00 91.75 182 SER A O 1
ATOM 1330 N N . LYS A 1 183 ? 1.098 -1.700 -10.449 1.00 91.06 183 LYS A N 1
ATOM 1331 C CA . LYS A 1 183 ? 0.593 -2.340 -9.230 1.00 91.06 183 LYS A CA 1
ATOM 1332 C C . LYS A 1 183 ? 1.694 -3.084 -8.460 1.00 91.06 183 LYS A C 1
ATOM 1334 O O . LYS A 1 183 ? 1.578 -3.226 -7.247 1.00 91.06 183 LYS A O 1
ATOM 1339 N N . ALA A 1 184 ? 2.753 -3.534 -9.136 1.00 93.62 184 ALA A N 1
ATOM 1340 C CA . ALA A 1 184 ? 3.887 -4.191 -8.487 1.00 93.62 184 ALA A CA 1
ATOM 1341 C C . ALA A 1 184 ? 4.633 -3.223 -7.555 1.00 93.62 184 ALA A C 1
ATOM 1343 O O . ALA A 1 184 ? 4.939 -3.583 -6.421 1.00 93.62 184 ALA A O 1
ATOM 1344 N N . ASP A 1 185 ? 4.794 -1.963 -7.972 1.00 95.06 185 ASP A N 1
ATOM 1345 C CA . ASP A 1 185 ? 5.438 -0.909 -7.171 1.00 95.06 185 ASP A CA 1
ATOM 1346 C C . ASP A 1 185 ? 4.662 -0.606 -5.878 1.00 95.06 185 ASP A C 1
ATOM 1348 O O . ASP A 1 185 ? 5.226 -0.195 -4.864 1.00 95.06 185 ASP A O 1
ATOM 1352 N N . CYS A 1 186 ? 3.350 -0.850 -5.883 1.00 97.31 186 CYS A N 1
ATOM 1353 C CA . CYS A 1 186 ? 2.504 -0.667 -4.713 1.00 97.31 186 CYS A CA 1
ATOM 1354 C C . CYS A 1 186 ? 2.757 -1.713 -3.616 1.00 97.31 186 CYS A C 1
ATOM 1356 O O . CYS A 1 186 ? 2.503 -1.425 -2.447 1.00 97.31 186 CYS A O 1
ATOM 1358 N N . ILE A 1 187 ? 3.218 -2.923 -3.956 1.00 96.50 187 ILE A N 1
ATOM 1359 C CA . ILE A 1 187 ? 3.373 -4.035 -3.001 1.00 96.50 187 ILE A CA 1
ATOM 1360 C C . ILE A 1 187 ? 4.352 -3.678 -1.868 1.00 96.50 187 ILE A C 1
ATOM 1362 O O . ILE A 1 187 ? 3.929 -3.717 -0.706 1.00 96.50 187 ILE A O 1
ATOM 1366 N N . PRO A 1 188 ? 5.615 -3.286 -2.142 1.00 96.62 188 PRO A N 1
ATOM 1367 C CA . PRO A 1 188 ? 6.568 -2.969 -1.078 1.00 96.62 188 PRO A CA 1
ATOM 1368 C C . PRO A 1 188 ? 6.167 -1.713 -0.291 1.00 96.62 188 PRO A C 1
ATOM 1370 O O . PRO A 1 188 ? 6.339 -1.661 0.928 1.00 96.62 188 PRO A O 1
ATOM 1373 N N . LEU A 1 189 ? 5.559 -0.723 -0.953 1.00 97.06 189 LEU A N 1
ATOM 1374 C CA . LEU A 1 189 ? 5.110 0.508 -0.302 1.00 97.06 189 LEU A CA 1
ATOM 1375 C C . LEU A 1 189 ? 3.946 0.254 0.661 1.00 97.06 189 LEU A C 1
ATOM 1377 O O . LEU A 1 189 ? 3.969 0.707 1.807 1.00 97.06 189 LEU A O 1
ATOM 1381 N N . CYS A 1 190 ? 2.949 -0.517 0.225 1.00 98.06 190 CYS A N 1
ATOM 1382 C CA . CYS A 1 190 ? 1.834 -0.911 1.075 1.00 98.06 190 CYS A CA 1
ATOM 1383 C C . CYS A 1 190 ? 2.279 -1.837 2.206 1.00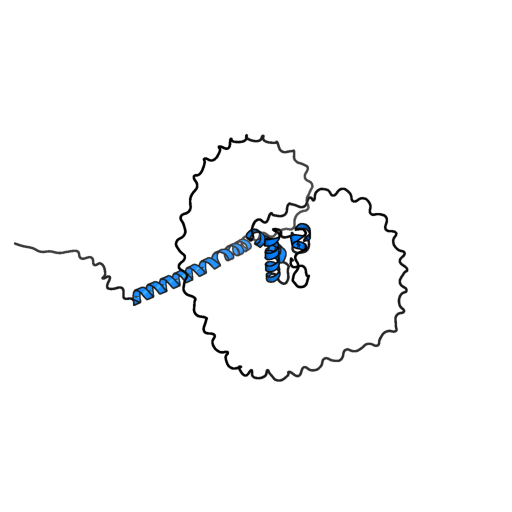 98.06 190 CYS A C 1
ATOM 1385 O O . CYS A 1 190 ? 1.778 -1.696 3.320 1.00 98.06 190 CYS A O 1
ATOM 1387 N N . SER A 1 191 ? 3.247 -2.727 1.956 1.00 97.44 191 SER A N 1
ATOM 1388 C CA . SER A 1 191 ? 3.829 -3.580 2.996 1.00 97.44 191 SER A CA 1
ATOM 1389 C C . SER A 1 191 ? 4.417 -2.736 4.127 1.00 97.44 191 SER A C 1
ATOM 1391 O O . SER A 1 191 ? 4.059 -2.920 5.293 1.00 97.44 191 SER A O 1
ATOM 1393 N N . LYS A 1 192 ? 5.216 -1.713 3.783 1.00 97.56 192 LYS A N 1
ATOM 1394 C CA . LYS A 1 192 ? 5.755 -0.761 4.762 1.00 97.56 192 LYS A CA 1
ATOM 1395 C C . LYS A 1 192 ? 4.642 -0.012 5.493 1.00 97.56 192 LYS A C 1
ATOM 1397 O O . LYS A 1 192 ? 4.645 0.009 6.722 1.00 97.56 192 LYS A O 1
ATOM 1402 N N . ARG A 1 193 ? 3.669 0.543 4.762 1.00 97.88 193 ARG A N 1
ATOM 1403 C CA . ARG A 1 193 ? 2.538 1.304 5.322 1.00 97.88 193 ARG A CA 1
ATOM 1404 C C . ARG A 1 193 ? 1.725 0.491 6.329 1.00 97.88 193 ARG A C 1
ATOM 1406 O O . ARG A 1 193 ? 1.356 0.995 7.381 1.00 97.88 193 ARG A O 1
ATOM 1413 N N . CYS A 1 194 ? 1.481 -0.779 6.026 1.00 98.31 194 CYS A N 1
ATOM 1414 C CA . CYS A 1 194 ? 0.644 -1.662 6.831 1.00 98.31 194 CYS A CA 1
ATOM 1415 C C . CYS A 1 194 ? 1.410 -2.469 7.889 1.00 98.31 194 CYS A C 1
ATOM 1417 O O . CYS A 1 194 ? 0.782 -3.228 8.627 1.00 98.31 194 CYS A O 1
ATOM 1419 N N . SER A 1 195 ? 2.734 -2.319 7.982 1.00 97.75 195 SER A N 1
ATOM 1420 C CA . SER A 1 195 ? 3.602 -3.137 8.844 1.00 97.75 195 SER A CA 1
ATOM 1421 C C . SER A 1 195 ? 3.217 -3.111 10.329 1.00 97.75 195 SER A C 1
ATOM 1423 O O . SER A 1 195 ? 3.237 -4.158 10.978 1.00 97.75 195 SER A O 1
ATOM 1425 N N . LEU A 1 196 ? 2.789 -1.951 10.842 1.00 97.25 196 LEU A N 1
ATOM 1426 C CA . LEU A 1 196 ? 2.346 -1.758 12.231 1.00 97.25 196 LEU A CA 1
ATOM 1427 C C . LEU A 1 196 ? 0.820 -1.789 12.403 1.00 97.25 196 LEU A C 1
ATOM 1429 O O . LEU A 1 196 ? 0.309 -1.612 13.507 1.00 97.25 196 LEU A O 1
ATOM 1433 N N . HIS A 1 197 ? 0.063 -2.018 11.329 1.00 96.94 197 HIS A N 1
ATOM 1434 C CA . HIS A 1 197 ? -1.388 -2.050 11.426 1.00 96.94 197 HIS A CA 1
ATOM 1435 C C . HIS A 1 197 ? -1.844 -3.371 12.057 1.00 96.94 197 HIS A C 1
ATOM 1437 O O . HIS A 1 197 ? -1.514 -4.452 11.572 1.00 96.94 197 HIS A O 1
ATOM 1443 N N . SER A 1 198 ? -2.696 -3.295 13.082 1.00 96.50 198 SER A N 1
ATOM 1444 C CA . SER A 1 198 ? -3.260 -4.472 13.771 1.00 96.50 198 SER A CA 1
ATOM 1445 C C . SER A 1 198 ? -3.916 -5.499 12.835 1.00 96.50 198 SER A C 1
ATOM 1447 O O . SER A 1 198 ? -3.853 -6.699 13.076 1.00 96.50 198 SER A O 1
ATOM 1449 N N . ARG A 1 199 ? -4.517 -5.045 11.726 1.00 96.88 199 ARG A N 1
ATOM 1450 C CA . ARG A 1 199 ? -5.165 -5.881 10.705 1.00 96.88 199 ARG A CA 1
ATOM 1451 C C . ARG A 1 199 ? -4.418 -5.789 9.374 1.00 96.88 199 ARG A C 1
ATOM 1453 O O . ARG A 1 199 ? -4.963 -5.302 8.382 1.00 96.88 199 ARG A O 1
ATOM 1460 N N . LYS A 1 200 ? -3.173 -6.275 9.338 1.00 97.25 200 LYS A N 1
ATOM 1461 C CA . LYS A 1 200 ? -2.255 -6.173 8.181 1.00 97.25 200 LYS A CA 1
ATOM 1462 C C . LYS A 1 200 ? -2.899 -6.563 6.844 1.00 97.25 200 LYS A C 1
ATOM 1464 O O . LYS A 1 200 ? -2.821 -5.803 5.886 1.00 97.25 200 LYS A O 1
ATOM 1469 N N . ARG A 1 201 ? -3.605 -7.701 6.777 1.00 97.62 201 ARG A N 1
ATOM 1470 C CA . ARG A 1 201 ? -4.270 -8.182 5.544 1.00 97.62 201 ARG A CA 1
ATOM 1471 C C . ARG A 1 201 ? -5.353 -7.221 5.032 1.00 97.62 201 ARG A C 1
ATOM 1473 O O . ARG A 1 201 ? -5.457 -6.997 3.828 1.00 97.62 201 ARG A O 1
ATOM 1480 N N . VAL A 1 202 ? -6.140 -6.640 5.940 1.00 97.69 202 VAL A N 1
ATOM 1481 C CA . VAL A 1 202 ? -7.199 -5.674 5.597 1.00 97.69 202 VAL A CA 1
ATOM 1482 C C . VAL A 1 202 ? -6.579 -4.361 5.125 1.00 97.69 202 VAL A C 1
ATOM 1484 O O . VAL A 1 202 ? -6.961 -3.854 4.070 1.00 97.69 202 VAL A O 1
ATOM 1487 N N . CYS A 1 203 ? -5.577 -3.863 5.856 1.00 98.19 203 CYS A N 1
ATOM 1488 C CA . CYS A 1 203 ? -4.818 -2.675 5.474 1.00 98.19 203 CYS A CA 1
ATOM 1489 C C . CYS A 1 203 ? -4.195 -2.836 4.082 1.00 98.19 203 CYS A C 1
ATOM 1491 O O . CYS A 1 203 ? -4.386 -1.973 3.230 1.00 98.19 203 CYS A O 1
ATOM 1493 N N . MET A 1 204 ? -3.528 -3.965 3.813 1.00 98.25 204 MET A N 1
ATOM 1494 C CA . MET A 1 204 ? -2.886 -4.232 2.522 1.00 98.25 204 MET A CA 1
ATOM 1495 C C . MET A 1 204 ? -3.882 -4.181 1.365 1.00 98.25 204 MET A C 1
ATOM 1497 O O . MET A 1 204 ? -3.614 -3.534 0.357 1.00 98.25 204 MET A O 1
ATOM 1501 N N . ARG A 1 205 ? -5.062 -4.799 1.514 1.00 98.00 205 ARG A N 1
ATOM 1502 C CA . ARG A 1 205 ? -6.112 -4.777 0.483 1.00 98.00 205 ARG A CA 1
ATOM 1503 C C . ARG A 1 205 ? -6.595 -3.352 0.190 1.00 98.00 205 ARG A C 1
ATOM 1505 O O . ARG A 1 205 ? -6.737 -2.975 -0.977 1.00 98.00 205 ARG A O 1
ATOM 1512 N N . ALA A 1 206 ? -6.833 -2.565 1.239 1.00 98.00 206 ALA A N 1
ATOM 1513 C CA . ALA A 1 206 ? -7.240 -1.171 1.104 1.00 98.00 206 ALA A CA 1
ATOM 1514 C C . ALA A 1 206 ? -6.132 -0.330 0.453 1.00 98.00 206 ALA A C 1
ATOM 1516 O O . ALA A 1 206 ? -6.382 0.336 -0.551 1.00 98.00 206 ALA A O 1
ATOM 1517 N N . CYS A 1 207 ? -4.900 -0.439 0.957 1.00 98.25 207 CYS A N 1
ATOM 1518 C CA . CYS A 1 207 ? -3.735 0.268 0.439 1.00 98.25 207 CYS A CA 1
ATOM 1519 C C . CYS A 1 207 ? -3.488 -0.038 -1.039 1.00 98.25 207 CYS A C 1
ATOM 1521 O O . CYS A 1 207 ? -3.340 0.892 -1.822 1.00 98.25 207 CYS A O 1
ATOM 1523 N N . MET A 1 208 ? -3.515 -1.311 -1.449 1.00 98.00 208 MET A N 1
ATOM 1524 C CA . MET A 1 208 ? -3.315 -1.703 -2.849 1.00 98.00 208 MET A CA 1
ATOM 1525 C C . MET A 1 208 ? -4.366 -1.077 -3.769 1.00 98.00 208 MET A C 1
ATOM 1527 O O . MET A 1 208 ? -4.027 -0.599 -4.844 1.00 98.00 208 MET A O 1
ATOM 1531 N N . THR A 1 209 ? -5.626 -1.020 -3.3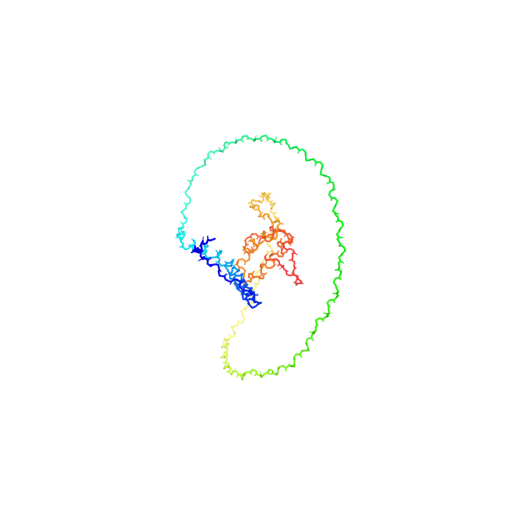28 1.00 97.62 209 THR A N 1
ATOM 1532 C CA . THR A 1 209 ? -6.708 -0.370 -4.088 1.00 97.62 209 THR A CA 1
ATOM 1533 C C . THR A 1 209 ? -6.479 1.140 -4.206 1.00 97.62 209 THR A C 1
ATOM 1535 O O . THR A 1 209 ? -6.702 1.728 -5.262 1.00 97.62 209 THR A O 1
ATOM 1538 N N . CYS A 1 210 ? -6.028 1.777 -3.123 1.00 98.00 210 CYS A N 1
ATOM 1539 C CA . CYS A 1 210 ? -5.686 3.197 -3.116 1.00 98.00 210 CYS A CA 1
ATOM 1540 C C . CYS A 1 210 ? -4.492 3.512 -4.005 1.00 98.00 210 CYS A C 1
ATOM 1542 O O . CYS A 1 210 ? -4.544 4.453 -4.789 1.00 98.00 210 CYS A O 1
ATOM 1544 N N . CYS A 1 211 ? -3.440 2.711 -3.905 1.00 98.06 211 CYS A N 1
ATOM 1545 C CA . CYS A 1 211 ? -2.225 2.884 -4.673 1.00 98.06 211 CYS A CA 1
ATOM 1546 C C . CYS A 1 211 ? -2.468 2.656 -6.161 1.00 98.06 211 CYS A C 1
ATOM 1548 O O . CYS A 1 211 ? -2.006 3.441 -6.979 1.00 98.06 211 CYS A O 1
ATOM 1550 N N . ASP A 1 212 ? -3.250 1.643 -6.529 1.00 97.06 212 ASP A N 1
ATOM 1551 C CA . ASP A 1 212 ? -3.537 1.390 -7.935 1.00 97.06 212 ASP A CA 1
ATOM 1552 C C . ASP A 1 212 ? -4.343 2.533 -8.568 1.00 97.06 212 ASP A C 1
ATOM 1554 O O . ASP A 1 212 ? -4.090 2.907 -9.710 1.00 97.06 212 ASP A O 1
ATOM 1558 N N . ARG A 1 213 ? -5.250 3.165 -7.815 1.00 96.38 213 ARG A N 1
ATOM 1559 C CA . ARG A 1 213 ? -6.017 4.307 -8.326 1.00 96.38 213 ARG A CA 1
ATOM 1560 C C . ARG A 1 213 ? -5.238 5.621 -8.310 1.00 96.38 213 ARG A C 1
ATOM 1562 O O . ARG A 1 213 ? -5.336 6.396 -9.251 1.00 96.38 213 ARG A O 1
ATOM 1569 N N . CYS A 1 214 ? -4.494 5.879 -7.239 1.00 96.00 214 CYS A N 1
ATOM 1570 C CA . CYS A 1 214 ? -3.855 7.173 -6.992 1.00 96.00 214 CYS A CA 1
ATOM 1571 C C . CYS A 1 214 ? -2.368 7.213 -7.350 1.00 96.00 214 CYS A C 1
ATOM 1573 O O . CYS A 1 214 ? -1.759 8.269 -7.225 1.00 96.00 214 CYS A O 1
ATOM 1575 N N . LYS A 1 215 ? -1.780 6.072 -7.731 1.00 96.00 215 LYS A N 1
ATOM 1576 C CA . LYS A 1 215 ? -0.352 5.897 -8.040 1.00 96.00 215 LYS A CA 1
ATOM 1577 C C . LYS A 1 215 ? 0.567 6.520 -6.978 1.00 96.00 215 LYS A C 1
ATOM 1579 O O . LYS A 1 215 ? 1.592 7.118 -7.282 1.00 96.00 215 LYS A O 1
ATOM 1584 N N . CYS A 1 216 ? 0.171 6.397 -5.710 1.00 96.25 216 CYS A N 1
ATOM 1585 C CA . CYS A 1 216 ? 0.888 6.962 -4.572 1.00 96.25 216 CYS A CA 1
ATOM 1586 C C . CYS A 1 216 ? 0.549 6.201 -3.285 1.00 96.25 216 CYS A C 1
ATOM 1588 O O . CYS A 1 216 ? -0.610 5.846 -3.045 1.00 96.25 216 CYS A O 1
ATOM 1590 N N . VAL A 1 217 ? 1.563 5.974 -2.447 1.00 97.12 217 VAL A N 1
ATOM 1591 C CA . VAL A 1 217 ? 1.424 5.492 -1.066 1.00 97.12 217 VAL A CA 1
ATOM 1592 C C . VAL A 1 217 ? 2.193 6.455 -0.172 1.00 97.12 217 VAL A C 1
ATOM 1594 O O . VAL A 1 217 ? 3.388 6.652 -0.405 1.00 97.12 217 VAL A O 1
ATOM 1597 N N . PRO A 1 218 ? 1.558 7.054 0.846 1.00 95.88 218 PRO A N 1
ATOM 1598 C CA . PRO A 1 218 ? 2.254 8.035 1.645 1.00 95.88 218 PRO A CA 1
ATOM 1599 C C . PRO A 1 218 ? 3.272 7.369 2.586 1.00 95.88 218 PRO A C 1
ATOM 1601 O O . PRO A 1 218 ? 3.049 6.243 3.048 1.00 95.88 218 PRO A O 1
ATOM 1604 N N . PRO A 1 219 ? 4.392 8.045 2.878 1.00 94.69 219 PRO A N 1
ATOM 1605 C CA . PRO A 1 219 ? 5.494 7.487 3.646 1.00 94.69 219 PRO A CA 1
ATOM 1606 C C . PRO A 1 219 ? 5.110 7.256 5.111 1.00 94.69 219 PRO A C 1
ATOM 1608 O O . PRO A 1 219 ? 4.257 7.944 5.673 1.00 94.69 219 PRO A O 1
ATOM 1611 N N . GLY A 1 220 ? 5.792 6.296 5.738 1.00 94.56 220 GLY A N 1
ATOM 1612 C CA . GLY A 1 220 ? 5.535 5.887 7.119 1.00 94.56 220 GLY A CA 1
ATOM 1613 C C . GLY A 1 220 ? 4.405 4.863 7.241 1.00 94.56 220 GLY A C 1
ATOM 1614 O O . GLY A 1 220 ? 3.933 4.308 6.251 1.00 94.56 220 GLY A O 1
ATOM 1615 N N . THR A 1 221 ? 4.005 4.584 8.478 1.00 96.44 221 THR A N 1
ATOM 1616 C CA . THR A 1 221 ? 2.958 3.608 8.839 1.00 96.44 221 THR A CA 1
ATOM 1617 C C . THR A 1 221 ? 1.627 4.263 9.207 1.00 96.44 221 THR A C 1
ATOM 1619 O O . THR A 1 221 ? 0.614 3.579 9.320 1.00 96.44 221 THR A O 1
ATOM 1622 N N . TYR A 1 222 ? 1.620 5.586 9.384 1.00 93.94 222 TYR A N 1
ATOM 1623 C CA . TYR A 1 222 ? 0.453 6.387 9.736 1.00 93.94 222 TYR A CA 1
ATOM 1624 C C . TYR A 1 222 ? 0.620 7.826 9.223 1.00 93.94 222 TYR A C 1
ATOM 1626 O O . TYR A 1 222 ? 1.744 8.283 9.014 1.00 93.94 222 TYR A O 1
ATOM 1634 N N . GLY A 1 223 ? -0.493 8.542 9.036 1.00 94.25 223 GLY A N 1
ATOM 1635 C CA . GLY A 1 223 ? -0.486 9.953 8.640 1.00 94.25 223 GLY A CA 1
ATOM 1636 C C . GLY A 1 223 ? 0.027 10.202 7.217 1.00 94.25 223 GLY A C 1
ATOM 1637 O O . GLY A 1 223 ? -0.070 9.330 6.341 1.00 94.25 223 GLY A O 1
ATOM 1638 N N . ASN A 1 224 ? 0.523 11.422 6.984 1.00 95.00 224 ASN A N 1
ATOM 1639 C CA . ASN A 1 224 ? 1.120 11.891 5.727 1.00 95.00 224 ASN A CA 1
ATOM 1640 C C . ASN A 1 224 ? 0.225 11.728 4.491 1.00 95.00 224 ASN A C 1
ATOM 1642 O O . ASN A 1 224 ? 0.709 11.659 3.363 1.00 95.00 224 ASN A O 1
ATOM 1646 N N . ARG A 1 225 ? -1.091 11.591 4.678 1.00 94.50 225 ARG A N 1
ATOM 1647 C CA . ARG A 1 225 ? -2.029 11.242 3.599 1.00 94.50 225 ARG A CA 1
ATOM 1648 C C . ARG A 1 225 ? -2.117 12.370 2.568 1.00 94.50 225 ARG A C 1
ATOM 1650 O O . ARG A 1 225 ? -2.308 12.106 1.384 1.00 94.50 225 ARG A O 1
ATOM 1657 N N . GLU A 1 226 ? -1.926 13.603 3.017 1.00 93.44 226 GLU A N 1
ATOM 1658 C CA . GLU A 1 226 ? -1.845 14.829 2.232 1.00 93.44 226 GLU A CA 1
ATOM 1659 C C . GLU A 1 226 ? -0.704 14.826 1.208 1.00 93.44 226 GLU A C 1
ATOM 1661 O O . GLU A 1 226 ? -0.855 15.444 0.156 1.00 93.44 226 GLU A O 1
ATOM 1666 N N . LEU A 1 227 ? 0.370 14.056 1.434 1.00 94.31 227 LEU A N 1
ATOM 1667 C CA . LEU A 1 227 ? 1.471 13.931 0.471 1.00 94.31 227 LEU A CA 1
ATOM 1668 C C . LEU A 1 227 ? 1.055 13.206 -0.817 1.00 94.31 227 LEU A C 1
ATOM 1670 O O . LEU A 1 227 ? 1.633 13.446 -1.870 1.00 94.31 227 LEU A O 1
ATOM 1674 N N . CYS A 1 228 ? 0.023 12.358 -0.753 1.00 94.56 228 CYS A N 1
ATOM 1675 C CA . CYS A 1 228 ? -0.594 11.732 -1.928 1.00 94.56 228 CYS A CA 1
ATOM 1676 C C . CYS A 1 228 ? -1.836 12.491 -2.432 1.00 94.56 228 CYS A C 1
ATOM 1678 O O . CYS A 1 228 ? -2.611 11.973 -3.244 1.00 94.56 228 CYS A O 1
ATOM 1680 N N . GLY A 1 229 ? -2.048 13.713 -1.938 1.00 94.19 229 GLY A N 1
ATOM 1681 C CA . GLY A 1 229 ? -3.099 14.618 -2.380 1.00 94.19 229 GLY A CA 1
ATOM 1682 C C . GLY A 1 229 ? -4.527 14.118 -2.142 1.00 94.19 229 GLY A C 1
ATOM 1683 O O . GLY A 1 229 ? -4.803 13.204 -1.358 1.00 94.19 229 GLY A O 1
ATOM 1684 N N . LYS A 1 230 ? -5.470 14.756 -2.846 1.00 96.12 230 LYS A N 1
ATOM 1685 C CA . LYS A 1 230 ? -6.915 14.512 -2.699 1.00 96.12 230 LYS A CA 1
ATOM 1686 C C . LYS A 1 230 ? -7.344 13.113 -3.132 1.00 96.12 230 LYS A C 1
ATOM 1688 O O . LYS A 1 230 ? -8.318 12.602 -2.593 1.00 96.12 230 LYS A O 1
ATOM 1693 N N . CYS A 1 231 ? -6.628 12.476 -4.062 1.00 96.88 231 CYS A N 1
ATOM 1694 C CA . CYS A 1 231 ? -6.989 11.129 -4.502 1.00 96.88 231 CYS A CA 1
ATOM 1695 C C . CYS A 1 231 ? -6.942 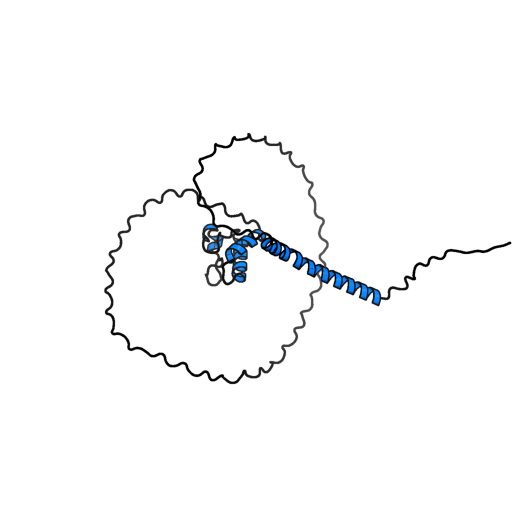10.142 -3.332 1.00 96.88 231 CYS A C 1
ATOM 1697 O O . CYS A 1 231 ? -7.912 9.427 -3.101 1.00 96.88 231 CYS A O 1
ATOM 1699 N N . TYR A 1 232 ? -5.852 10.136 -2.558 1.00 96.19 232 TYR A N 1
ATOM 1700 C CA . TYR A 1 232 ? -5.675 9.208 -1.440 1.00 96.19 232 TYR A CA 1
ATOM 1701 C C . TYR A 1 232 ? -6.514 9.605 -0.214 1.00 96.19 232 TYR A C 1
ATOM 1703 O O . TYR A 1 232 ? -7.086 8.751 0.470 1.00 96.19 232 TYR A O 1
ATOM 1711 N N . THR A 1 233 ? -6.618 10.908 0.073 1.00 96.25 233 THR A N 1
ATOM 1712 C CA . THR A 1 233 ? -7.372 11.405 1.237 1.00 96.25 233 THR A CA 1
ATOM 1713 C C . THR A 1 233 ? -8.884 11.352 1.042 1.00 96.25 233 THR A C 1
ATOM 1715 O O . THR A 1 233 ? -9.593 11.001 1.986 1.00 96.25 233 THR A O 1
ATOM 1718 N N . GLY A 1 234 ? -9.361 11.648 -0.169 1.00 95.31 234 GLY A N 1
ATOM 1719 C CA . GLY A 1 234 ? -10.775 11.767 -0.530 1.00 95.31 234 GLY A CA 1
ATOM 1720 C C . GLY A 1 234 ? -11.457 10.454 -0.909 1.00 95.31 234 GLY A C 1
ATOM 1721 O O . GLY A 1 234 ? -12.655 10.443 -1.175 1.00 95.31 234 GLY A O 1
ATOM 1722 N N . MET A 1 235 ? -10.737 9.329 -0.930 1.00 94.75 235 MET A N 1
ATOM 1723 C CA . MET A 1 235 ? -11.379 8.028 -1.094 1.00 94.75 235 MET A CA 1
ATOM 1724 C C . MET A 1 235 ? -12.162 7.649 0.159 1.00 94.75 235 MET A C 1
ATOM 1726 O O . MET A 1 235 ? -11.578 7.451 1.229 1.00 94.75 235 MET A O 1
ATOM 1730 N N . THR A 1 236 ? -13.461 7.435 0.001 1.00 95.88 236 THR A N 1
ATOM 1731 C CA . THR A 1 236 ? -14.348 6.987 1.071 1.00 95.88 236 THR A CA 1
ATOM 1732 C C . THR A 1 236 ? -14.907 5.592 0.801 1.00 95.88 236 THR A C 1
ATOM 1734 O O . THR A 1 236 ? -14.903 5.070 -0.316 1.00 95.88 236 THR A O 1
ATOM 1737 N N . THR A 1 237 ? -15.308 4.930 1.878 1.00 95.19 237 THR A N 1
ATOM 1738 C CA . THR A 1 237 ? -16.148 3.728 1.844 1.00 95.19 237 THR A CA 1
ATOM 1739 C C . THR A 1 237 ? -17.620 4.136 1.754 1.00 95.19 237 THR A C 1
ATOM 1741 O O . THR A 1 237 ? -17.946 5.305 1.937 1.00 95.19 237 THR A O 1
ATOM 1744 N N . HIS A 1 238 ? -18.524 3.174 1.554 1.00 94.81 238 HIS A N 1
ATOM 1745 C CA . HIS A 1 238 ? -19.971 3.435 1.551 1.00 94.81 238 HIS A CA 1
ATOM 1746 C C . HIS A 1 238 ? -20.477 4.097 2.852 1.00 94.81 238 HIS A C 1
ATOM 1748 O O . HIS A 1 238 ? -21.483 4.790 2.851 1.00 94.81 238 HIS A O 1
ATOM 1754 N N . GLY A 1 239 ? -19.764 3.926 3.971 1.00 94.50 239 GLY A N 1
ATOM 1755 C CA . GLY A 1 239 ? -20.088 4.566 5.250 1.00 94.50 239 GLY A CA 1
ATOM 1756 C C . GLY A 1 239 ? -19.459 5.948 5.458 1.00 94.50 239 GLY A C 1
ATOM 1757 O O . GLY A 1 239 ? -19.266 6.331 6.608 1.00 94.50 239 GLY A O 1
ATOM 1758 N N . ASN A 1 240 ? -19.037 6.648 4.396 1.00 93.88 240 ASN A N 1
ATOM 1759 C CA . ASN A 1 240 ? -18.362 7.959 4.449 1.00 93.88 240 ASN A CA 1
ATOM 1760 C C . ASN A 1 240 ? -17.075 8.009 5.297 1.00 93.88 240 ASN A C 1
ATOM 1762 O O . ASN A 1 240 ? -16.584 9.079 5.648 1.00 93.88 240 ASN A O 1
ATOM 1766 N N . ARG A 1 241 ? -16.476 6.853 5.595 1.00 94.25 241 ARG A N 1
ATOM 1767 C CA . ARG A 1 241 ? -15.178 6.768 6.282 1.00 94.25 241 ARG A CA 1
ATOM 1768 C C . ARG A 1 241 ? -14.043 6.725 5.276 1.00 94.25 241 ARG A C 1
ATOM 1770 O O . ARG A 1 241 ? -14.211 6.134 4.206 1.00 94.25 241 ARG A O 1
ATOM 1777 N N . SER A 1 242 ? -12.883 7.271 5.639 1.00 95.06 242 SER A N 1
ATOM 1778 C CA . SER A 1 242 ? -11.667 7.177 4.827 1.00 95.06 242 SER A CA 1
ATOM 1779 C C . SER A 1 242 ? -11.352 5.722 4.489 1.00 95.06 242 SER A C 1
ATOM 1781 O O . SER A 1 242 ? -11.213 4.883 5.379 1.00 95.06 242 SER A O 1
ATOM 1783 N N . LYS A 1 243 ? -11.241 5.426 3.195 1.00 96.62 243 LYS A N 1
ATOM 1784 C CA . LYS A 1 243 ? -10.948 4.081 2.694 1.00 96.62 243 LYS A CA 1
ATOM 1785 C C . LYS A 1 243 ? -9.466 3.737 2.805 1.00 96.62 243 LYS A C 1
ATOM 1787 O O . LYS A 1 243 ? -9.133 2.585 3.061 1.00 96.62 243 LYS A O 1
ATOM 1792 N N . CYS A 1 244 ? -8.595 4.713 2.564 1.00 97.38 244 CYS A N 1
ATOM 1793 C CA . CYS A 1 244 ? -7.153 4.496 2.555 1.00 97.38 244 CYS A CA 1
ATOM 1794 C C . CYS A 1 244 ? -6.548 4.563 3.959 1.00 97.38 244 CYS A C 1
ATOM 1796 O O . CYS A 1 244 ? -6.980 5.429 4.727 1.00 97.38 244 CYS A O 1
ATOM 1798 N N . PRO A 1 245 ? -5.579 3.679 4.269 1.00 95.69 245 PRO A N 1
ATOM 1799 C CA . PRO A 1 245 ? -4.888 3.656 5.558 1.00 95.69 245 PRO A CA 1
ATOM 1800 C C . PRO A 1 245 ? -3.889 4.817 5.729 1.00 95.69 245 PRO A C 1
ATOM 1802 O O . PRO A 1 245 ? -3.912 5.796 4.956 1.00 95.69 245 PRO A O 1
#

Organism: Punica granatum (NCBI:txid22663)

InterPro domains:
  IPR003854 Gibberellin regulated protein [PF02704] (185-245)